Protein AF-A0A1J3DFV3-F1 (afdb_monomer)

Organism: Noccaea caerulescens (NCBI:txid107243)

Foldseek 3Di:
DVVLVVLLVVLQVVLCVVQVRGLPKFKWKDAEDPVQVVCCQVPNDDVVQQVVCQPPQFDQAGAHKTFGPVVVVVSQLPHDAPPVQKGKMWMKIFRFRAEDEGDGNDHHQDDPDPNGQWYFPDDPDGGMTGGHPVCRSNGIDGDDMDIDHDPVSVPPNPPDDDDDDDPPDDDPPVVVLVVVPVVDDPVVSVVVVVVVVVVVVVVSD

Radius of gyration: 19.91 Å; Cα contacts (8 Å, |Δi|>4): 333; chains: 1; bounding box: 39×33×60 Å

Structure (mmCIF, N/CA/C/O backbone):
data_AF-A0A1J3DFV3-F1
#
_entry.id   AF-A0A1J3DFV3-F1
#
loop_
_atom_site.group_PDB
_atom_site.id
_atom_site.type_symbol
_atom_site.label_atom_id
_atom_site.label_alt_id
_atom_site.label_comp_id
_atom_site.label_asym_id
_atom_site.label_entity_id
_atom_site.label_seq_id
_atom_site.pdbx_PDB_ins_code
_atom_site.Cartn_x
_atom_site.Cartn_y
_atom_site.Cartn_z
_atom_site.occupancy
_atom_site.B_iso_or_equiv
_atom_site.auth_seq_id
_atom_site.auth_comp_id
_atom_site.auth_asym_id
_atom_site.auth_atom_id
_atom_site.pdbx_PDB_model_num
ATOM 1 N N . THR A 1 1 ? -14.324 2.243 -10.593 1.00 70.19 1 THR A N 1
ATOM 2 C CA . THR A 1 1 ? -15.129 2.292 -11.840 1.00 70.19 1 THR A CA 1
ATOM 3 C C . THR A 1 1 ? -14.517 1.378 -12.895 1.00 70.19 1 THR A C 1
ATOM 5 O O . THR A 1 1 ? -13.334 1.066 -12.785 1.00 70.19 1 THR A O 1
ATOM 8 N N . LYS A 1 2 ? -15.282 0.958 -13.921 1.00 86.19 2 LYS A N 1
ATOM 9 C CA . LYS A 1 2 ? -14.780 0.114 -15.033 1.00 86.19 2 LYS A CA 1
ATOM 10 C C . LYS A 1 2 ? -13.527 0.702 -15.708 1.00 86.19 2 LYS A C 1
ATOM 12 O O . LYS A 1 2 ? -12.614 -0.044 -16.037 1.00 86.19 2 LYS A O 1
ATOM 17 N N . ALA A 1 3 ? -13.448 2.031 -15.818 1.00 91.25 3 ALA A N 1
ATOM 18 C CA . ALA A 1 3 ? -12.285 2.737 -16.359 1.00 91.25 3 ALA A CA 1
ATOM 19 C C . ALA A 1 3 ? -11.004 2.525 -15.527 1.00 91.25 3 ALA A C 1
ATOM 21 O O . ALA A 1 3 ? -9.980 2.148 -16.087 1.00 91.25 3 ALA A O 1
ATOM 22 N N . LYS A 1 4 ? -11.064 2.688 -14.192 1.00 89.56 4 LYS A N 1
ATOM 23 C CA . LYS A 1 4 ? -9.904 2.453 -13.302 1.00 89.56 4 LYS A CA 1
ATOM 24 C C . LYS A 1 4 ? -9.395 1.010 -13.411 1.00 89.56 4 LYS A C 1
ATOM 26 O O . LYS A 1 4 ? -8.192 0.780 -13.464 1.00 89.56 4 LYS A O 1
ATOM 31 N N . PHE A 1 5 ? -10.312 0.044 -13.497 1.00 92.31 5 PHE A N 1
ATOM 32 C CA . PHE A 1 5 ? -9.953 -1.361 -13.695 1.00 92.31 5 PHE A CA 1
ATOM 33 C C . PHE A 1 5 ? -9.267 -1.593 -15.050 1.00 92.31 5 PHE A C 1
ATOM 35 O O . PHE A 1 5 ? -8.197 -2.192 -15.088 1.00 92.31 5 PHE A O 1
ATOM 42 N N . ALA A 1 6 ? -9.833 -1.077 -16.146 1.00 96.19 6 ALA A N 1
ATOM 43 C CA . ALA A 1 6 ? -9.241 -1.208 -17.478 1.00 96.19 6 ALA A CA 1
ATOM 44 C C . ALA A 1 6 ? -7.831 -0.592 -17.552 1.00 96.19 6 ALA A C 1
ATOM 46 O O . ALA A 1 6 ? -6.912 -1.226 -18.065 1.00 96.19 6 ALA A O 1
ATOM 47 N N . ALA A 1 7 ? -7.632 0.596 -16.970 1.00 95.81 7 ALA A N 1
ATOM 48 C CA . ALA A 1 7 ? -6.312 1.220 -16.877 1.00 95.81 7 ALA A CA 1
ATOM 49 C C . ALA A 1 7 ? -5.317 0.353 -16.082 1.00 95.81 7 ALA A C 1
ATOM 51 O O . ALA A 1 7 ? -4.184 0.156 -16.514 1.00 95.81 7 ALA A O 1
ATOM 52 N N . SER A 1 8 ? -5.750 -0.232 -14.960 1.00 95.44 8 SER A N 1
ATOM 53 C CA . SER A 1 8 ? -4.910 -1.132 -14.158 1.00 95.44 8 SER A CA 1
ATOM 54 C C . SER A 1 8 ? -4.474 -2.386 -14.929 1.00 95.44 8 SER A C 1
ATOM 56 O O . SER A 1 8 ? -3.335 -2.827 -14.767 1.00 95.44 8 SER A O 1
ATOM 58 N N . VAL A 1 9 ? -5.324 -2.934 -15.808 1.00 97.12 9 VAL A N 1
ATOM 59 C CA . VAL A 1 9 ? -4.941 -4.044 -16.704 1.00 97.12 9 VAL A CA 1
ATOM 60 C C . VAL A 1 9 ? -3.821 -3.608 -17.651 1.00 97.12 9 VAL A C 1
ATOM 62 O O . VAL A 1 9 ? -2.807 -4.297 -17.743 1.00 97.12 9 VAL A O 1
ATOM 65 N N . VAL A 1 10 ? -3.947 -2.430 -18.273 1.00 98.06 10 VAL A N 1
ATOM 66 C CA . VAL A 1 10 ? -2.912 -1.880 -19.165 1.00 98.06 10 VAL A CA 1
ATOM 67 C C . VAL A 1 10 ? -1.578 -1.704 -18.433 1.00 98.06 10 VAL A C 1
ATOM 69 O O . VAL A 1 10 ? -0.547 -2.151 -18.936 1.00 98.06 10 VAL A O 1
ATOM 72 N N . PHE A 1 11 ? -1.584 -1.116 -17.231 1.00 97.94 11 PHE A N 1
ATOM 73 C CA . PHE A 1 11 ? -0.364 -0.964 -16.428 1.00 97.94 11 PHE A CA 1
ATOM 74 C C . PHE A 1 11 ? 0.229 -2.308 -16.001 1.00 97.94 11 PHE A C 1
ATOM 76 O O . PHE A 1 11 ? 1.446 -2.478 -16.047 1.00 97.94 11 PHE A O 1
ATOM 83 N N . THR A 1 12 ? -0.613 -3.279 -15.639 1.00 98.06 12 THR A N 1
ATOM 84 C CA . THR A 1 12 ? -0.163 -4.631 -15.278 1.00 98.06 12 THR A CA 1
ATOM 85 C C . THR A 1 12 ? 0.554 -5.290 -16.455 1.00 98.06 12 THR A C 1
ATOM 87 O O . THR A 1 12 ? 1.646 -5.825 -16.288 1.00 98.06 12 THR A O 1
ATOM 90 N N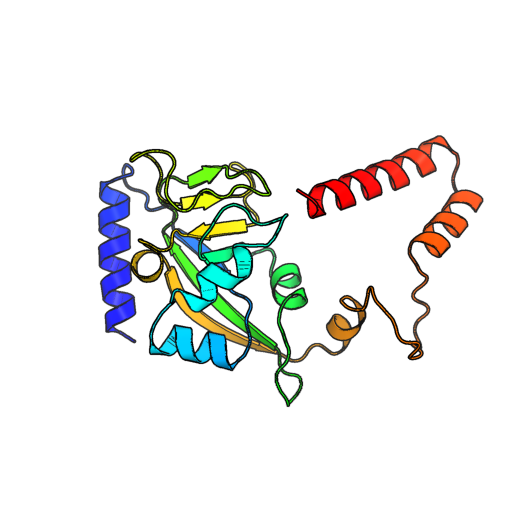 . ASP A 1 13 ? -0.015 -5.223 -17.657 1.00 98.19 13 ASP A N 1
ATOM 91 C CA . ASP A 1 13 ? 0.591 -5.836 -18.840 1.00 98.19 13 ASP A CA 1
ATOM 92 C C . ASP A 1 13 ? 1.858 -5.101 -19.293 1.00 98.19 13 ASP A C 1
ATOM 94 O O . ASP A 1 13 ? 2.828 -5.737 -19.705 1.00 98.19 13 ASP A O 1
ATOM 98 N N . ALA A 1 14 ? 1.892 -3.769 -19.186 1.00 98.00 14 ALA A N 1
ATOM 99 C CA . ALA A 1 14 ? 3.112 -2.995 -19.413 1.00 98.00 14 ALA A CA 1
ATOM 100 C C . ALA A 1 14 ? 4.227 -3.405 -18.435 1.00 98.00 14 ALA A C 1
ATOM 102 O O . ALA A 1 14 ? 5.362 -3.625 -18.859 1.00 98.00 14 ALA A O 1
ATOM 103 N N . MET A 1 15 ? 3.893 -3.596 -17.155 1.00 98.06 15 MET A N 1
ATOM 104 C CA . MET A 1 15 ? 4.849 -4.024 -16.134 1.00 98.06 15 MET A CA 1
ATOM 105 C C . MET A 1 15 ? 5.382 -5.439 -16.385 1.00 98.06 15 MET A C 1
ATOM 107 O O . MET A 1 15 ? 6.586 -5.662 -16.288 1.00 98.06 15 MET A O 1
ATOM 111 N N . LYS A 1 16 ? 4.522 -6.382 -16.795 1.00 97.88 16 LYS A N 1
ATOM 112 C CA . LYS A 1 16 ? 4.967 -7.728 -17.198 1.00 97.88 16 LYS A CA 1
ATOM 113 C C . LYS A 1 16 ? 5.994 -7.666 -18.324 1.00 97.88 16 LYS A C 1
ATOM 115 O O . LYS A 1 16 ? 7.011 -8.345 -18.252 1.00 97.88 16 LYS A O 1
ATOM 120 N N . ARG A 1 17 ? 5.754 -6.846 -19.355 1.00 97.25 17 ARG A N 1
ATOM 121 C CA . ARG A 1 17 ? 6.706 -6.686 -20.470 1.00 97.25 17 ARG A CA 1
ATOM 122 C C . ARG A 1 17 ? 8.043 -6.109 -20.001 1.00 97.25 17 ARG A C 1
ATOM 124 O O . ARG A 1 17 ? 9.077 -6.546 -20.491 1.00 97.25 17 ARG A O 1
ATOM 131 N N . LYS A 1 18 ? 8.023 -5.173 -19.044 1.00 94.94 18 LYS A N 1
ATOM 132 C CA . LYS A 1 18 ? 9.233 -4.587 -18.445 1.00 94.94 18 LYS A CA 1
ATOM 133 C C . LYS A 1 18 ? 10.047 -5.623 -17.655 1.00 94.94 18 LYS A C 1
ATOM 135 O O . LYS A 1 18 ? 11.265 -5.662 -17.796 1.00 94.94 18 LYS A O 1
ATOM 140 N N . ASN A 1 19 ? 9.384 -6.466 -16.861 1.00 92.94 19 ASN A N 1
ATOM 141 C CA . ASN A 1 19 ? 10.024 -7.301 -15.836 1.00 92.94 19 ASN A CA 1
ATOM 142 C C . ASN A 1 19 ? 10.047 -8.807 -16.174 1.00 92.94 19 ASN A C 1
ATOM 144 O O . ASN A 1 19 ? 9.960 -9.652 -15.288 1.00 92.94 19 ASN A O 1
ATOM 148 N N . GLY A 1 20 ? 10.169 -9.165 -17.457 1.00 91.31 20 GLY A N 1
ATOM 149 C CA . GLY A 1 20 ? 10.385 -10.561 -17.866 1.00 91.31 20 GLY A CA 1
ATOM 150 C C . GLY A 1 20 ? 9.158 -11.477 -17.748 1.00 91.31 20 GLY A C 1
ATOM 151 O O . GLY A 1 20 ? 9.306 -12.690 -17.646 1.00 91.31 20 GLY A O 1
ATOM 152 N N . GLY A 1 21 ? 7.950 -10.913 -17.780 1.00 94.75 21 GLY A N 1
ATOM 153 C CA . GLY A 1 21 ? 6.680 -11.646 -17.823 1.00 94.75 21 GLY A CA 1
ATOM 154 C C . GLY A 1 21 ? 5.843 -11.568 -16.544 1.00 94.75 21 GLY A C 1
ATOM 155 O O . GLY A 1 21 ? 4.656 -11.896 -16.592 1.00 94.75 21 GLY A O 1
ATOM 156 N N . ASP A 1 22 ? 6.405 -11.077 -15.436 1.00 96.06 22 ASP A N 1
ATOM 157 C CA . ASP A 1 22 ? 5.696 -10.913 -14.164 1.00 96.06 22 ASP A CA 1
ATOM 158 C C . ASP A 1 22 ? 5.611 -9.439 -13.743 1.00 96.06 22 ASP A C 1
ATOM 160 O O . ASP A 1 22 ? 6.588 -8.698 -13.759 1.00 96.06 22 ASP A O 1
ATOM 164 N N . ALA A 1 23 ? 4.414 -9.006 -13.353 1.00 97.06 23 ALA A N 1
ATOM 165 C CA . ALA A 1 23 ? 4.170 -7.673 -12.808 1.00 97.06 23 ALA A CA 1
ATOM 166 C C . ALA A 1 23 ? 4.281 -7.625 -11.277 1.00 97.06 23 ALA A C 1
ATOM 168 O O . ALA A 1 23 ? 4.138 -6.546 -10.697 1.00 97.06 23 ALA A O 1
ATOM 169 N N . ASN A 1 24 ? 4.494 -8.779 -10.633 1.00 97.81 24 ASN A N 1
ATOM 170 C CA . ASN A 1 24 ? 4.539 -8.948 -9.187 1.00 97.81 24 ASN A CA 1
ATOM 171 C C . ASN A 1 24 ? 3.308 -8.317 -8.522 1.00 97.81 24 ASN A C 1
ATOM 173 O O . ASN A 1 24 ? 3.378 -7.359 -7.748 1.00 97.81 24 ASN A O 1
ATOM 177 N N . VAL A 1 25 ? 2.135 -8.814 -8.913 1.00 97.94 25 VAL A N 1
ATOM 178 C CA . VAL A 1 25 ? 0.867 -8.293 -8.408 1.00 97.94 25 VAL A CA 1
ATOM 179 C C . VAL A 1 25 ? 0.598 -8.847 -7.012 1.00 97.94 25 VAL A C 1
ATOM 181 O O . VAL A 1 25 ? 0.530 -10.063 -6.827 1.00 97.94 25 VAL A O 1
ATOM 184 N N . LYS A 1 26 ? 0.369 -7.962 -6.040 1.00 97.94 26 LYS A N 1
ATOM 185 C CA . LYS A 1 26 ? 0.052 -8.318 -4.648 1.00 97.94 26 LYS A CA 1
ATOM 186 C C . LYS A 1 26 ? -1.231 -7.649 -4.167 1.00 97.94 26 LYS A C 1
ATOM 188 O O . LYS A 1 26 ? -1.790 -6.773 -4.824 1.00 97.94 26 LYS A O 1
ATOM 193 N N . LEU A 1 27 ? -1.709 -8.091 -3.009 1.00 98.06 27 LEU A N 1
ATOM 194 C CA . LEU A 1 27 ? -2.803 -7.456 -2.283 1.00 98.06 27 LEU A CA 1
ATOM 195 C C . LEU A 1 27 ? -2.263 -6.788 -1.020 1.00 98.06 27 LEU A C 1
ATOM 197 O O . LEU A 1 27 ? -1.467 -7.392 -0.292 1.00 98.06 27 LEU A O 1
ATOM 201 N N . GLY A 1 28 ? -2.747 -5.580 -0.743 1.00 97.56 28 GLY A N 1
ATOM 202 C CA . GLY A 1 28 ? -2.392 -4.822 0.452 1.00 97.56 28 GLY A CA 1
ATOM 203 C C . GLY A 1 28 ? -3.567 -4.025 1.009 1.00 97.56 28 GLY A C 1
ATOM 204 O O . GLY A 1 28 ? -4.465 -3.617 0.274 1.00 97.56 28 GLY A O 1
ATOM 205 N N . TRP A 1 29 ? -3.550 -3.823 2.320 1.00 97.44 29 TRP A N 1
ATOM 206 C CA . TRP A 1 29 ? -4.495 -3.015 3.069 1.00 97.44 29 TRP A CA 1
ATOM 207 C C . TRP A 1 29 ? -4.003 -1.580 3.178 1.00 97.44 29 TRP A C 1
ATOM 209 O O . TRP A 1 29 ? -2.880 -1.332 3.616 1.00 97.44 29 TRP A O 1
ATOM 219 N N . TYR A 1 30 ? -4.881 -0.647 2.840 1.00 95.75 30 TYR A N 1
ATOM 220 C CA . TYR A 1 30 ? -4.764 0.746 3.229 1.00 95.75 30 TYR A CA 1
ATOM 221 C C . TYR A 1 30 ? -5.724 1.024 4.393 1.00 95.75 30 TYR A C 1
ATOM 223 O O . TYR A 1 30 ? -6.914 0.697 4.321 1.00 95.75 30 TYR A O 1
ATOM 231 N N . SER A 1 31 ? -5.192 1.623 5.457 1.00 90.75 31 SER A N 1
ATOM 232 C CA . SER A 1 3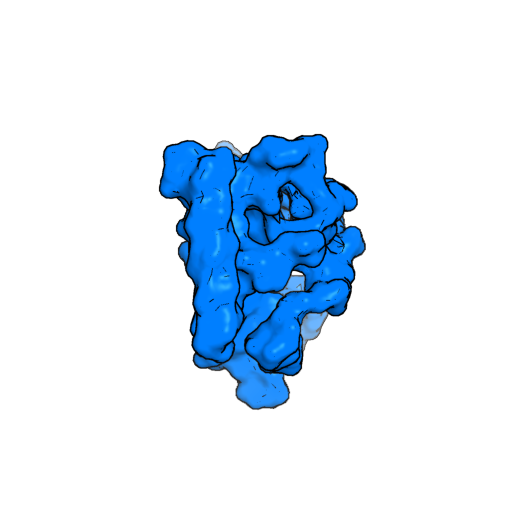1 ? -5.938 2.002 6.657 1.00 90.75 31 SER A CA 1
ATOM 233 C C . SER A 1 31 ? -6.114 3.516 6.701 1.00 90.75 31 SER A C 1
ATOM 235 O O . SER A 1 31 ? -5.137 4.265 6.693 1.00 90.75 31 SER A O 1
ATOM 237 N N . GLY A 1 32 ? -7.360 3.968 6.786 1.00 88.75 32 GLY A N 1
ATOM 238 C CA . GLY A 1 32 ? -7.701 5.382 6.877 1.00 88.75 32 GLY A CA 1
ATOM 239 C C . GLY A 1 32 ? -9.087 5.581 7.471 1.00 88.75 32 GLY A C 1
ATOM 240 O O . GLY A 1 32 ? -9.803 4.622 7.765 1.00 88.75 32 GLY A O 1
ATOM 241 N N . SER A 1 33 ? -9.451 6.840 7.651 1.00 90.19 33 SER A N 1
ATOM 242 C CA . SER A 1 33 ? -10.803 7.264 7.979 1.00 90.19 33 SER A CA 1
ATOM 243 C C . SER A 1 33 ? -11.770 6.949 6.832 1.00 90.19 33 SER A C 1
ATOM 245 O O . SER A 1 33 ? -11.388 6.787 5.667 1.00 90.19 33 SER A O 1
ATOM 247 N N . LYS A 1 34 ? -13.064 6.914 7.158 1.00 92.75 3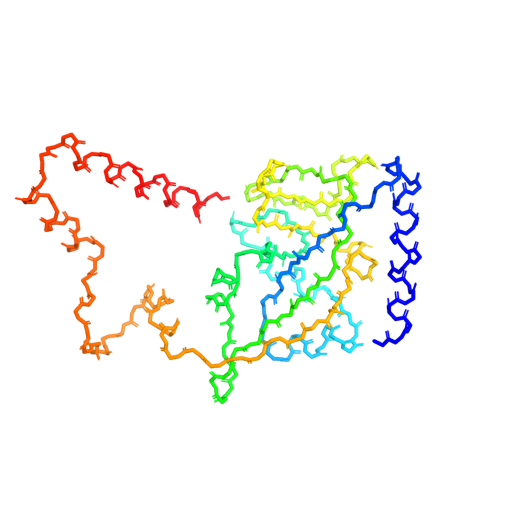4 LYS A N 1
ATOM 248 C CA . LYS A 1 34 ? -14.156 6.764 6.185 1.00 92.75 34 LYS A CA 1
ATOM 249 C C . LYS A 1 34 ? -14.061 7.793 5.055 1.00 92.75 34 LYS A C 1
ATOM 251 O O . LYS A 1 34 ? -14.185 7.431 3.890 1.00 92.75 34 LYS A O 1
ATOM 256 N N . GLN A 1 35 ? -13.777 9.049 5.402 1.00 92.94 35 GLN A N 1
ATOM 257 C CA . GLN A 1 35 ? -13.665 10.144 4.441 1.00 92.94 35 GLN A CA 1
ATOM 258 C C . GLN A 1 35 ? -12.438 10.005 3.530 1.00 92.94 35 GLN A C 1
ATOM 260 O O . GLN A 1 35 ? -12.541 10.276 2.334 1.00 92.94 35 GLN A O 1
ATOM 265 N N . GLU A 1 36 ? -11.285 9.584 4.064 1.00 93.75 36 GLU 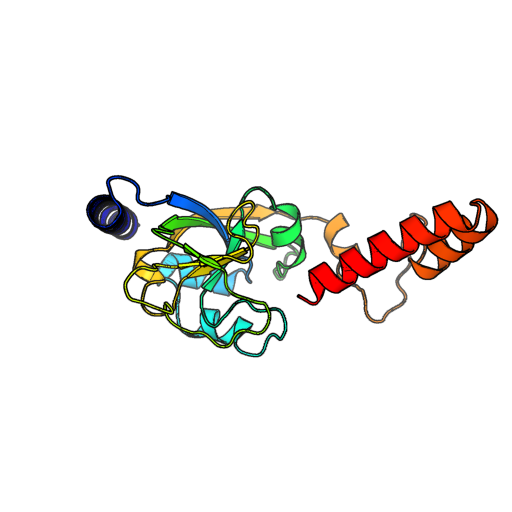A N 1
ATOM 266 C CA . GLU A 1 36 ? -10.093 9.292 3.251 1.00 93.75 36 GLU A CA 1
ATOM 267 C C . GLU A 1 36 ? -10.392 8.173 2.243 1.00 93.75 36 GLU A C 1
ATOM 269 O O . GLU A 1 36 ? -10.155 8.340 1.048 1.00 93.75 36 GLU A O 1
ATOM 274 N N . ILE A 1 37 ? -10.971 7.056 2.697 1.00 95.50 37 ILE A N 1
ATOM 275 C CA . ILE A 1 37 ? -11.277 5.912 1.825 1.00 95.50 37 ILE A CA 1
ATOM 276 C C . ILE A 1 37 ? -12.295 6.286 0.743 1.00 95.50 37 ILE A C 1
ATOM 278 O O . ILE A 1 37 ? -12.095 5.927 -0.419 1.00 95.50 37 ILE A O 1
ATOM 282 N N . ASP A 1 38 ? -13.349 7.027 1.086 1.00 95.06 38 ASP A N 1
ATOM 283 C CA . ASP A 1 38 ? -14.345 7.494 0.115 1.00 95.06 38 ASP A CA 1
ATOM 284 C C . ASP A 1 38 ? -13.718 8.396 -0.965 1.00 95.06 38 ASP A C 1
ATOM 286 O O . ASP A 1 38 ? -13.927 8.197 -2.169 1.00 95.06 38 ASP A O 1
ATOM 290 N N . ASN A 1 39 ? -12.841 9.315 -0.549 1.00 95.38 39 ASN A N 1
ATOM 291 C CA . ASN A 1 39 ? -12.087 10.166 -1.466 1.00 95.38 39 ASN A CA 1
ATOM 292 C C . ASN A 1 39 ? -11.171 9.347 -2.384 1.00 95.38 39 ASN A C 1
ATOM 294 O O . ASN A 1 39 ? -11.142 9.595 -3.589 1.00 95.38 39 ASN A O 1
ATOM 298 N N . ILE A 1 40 ? -10.466 8.344 -1.854 1.00 96.44 40 ILE A N 1
ATOM 299 C CA . ILE A 1 40 ? -9.584 7.470 -2.643 1.00 96.44 40 ILE A CA 1
ATOM 300 C C . ILE A 1 40 ? -10.388 6.664 -3.671 1.00 96.44 40 ILE A C 1
ATOM 302 O O . ILE A 1 40 ? -10.002 6.551 -4.841 1.00 96.44 40 ILE A O 1
ATOM 306 N N . VAL A 1 41 ? -11.532 6.109 -3.271 1.00 94.81 41 VAL A N 1
ATOM 307 C CA . VAL A 1 41 ? -12.394 5.337 -4.176 1.00 94.81 41 VAL A CA 1
ATOM 308 C C . VAL A 1 41 ? -12.923 6.223 -5.307 1.00 94.81 41 VAL A C 1
ATOM 310 O O . VAL A 1 41 ? -12.882 5.816 -6.479 1.00 94.81 41 VAL A O 1
ATOM 313 N N . SER A 1 42 ? -13.335 7.449 -4.986 1.00 94.12 42 SER A N 1
ATOM 314 C CA . SER A 1 42 ? -13.878 8.416 -5.943 1.00 94.12 42 SER A CA 1
ATOM 315 C C . SER A 1 42 ? -12.795 8.987 -6.861 1.00 94.12 42 SER A C 1
ATOM 317 O O . SER A 1 42 ? -12.830 8.790 -8.080 1.00 94.12 42 SER A O 1
ATOM 319 N N . TYR A 1 43 ? -11.743 9.566 -6.291 1.00 94.25 43 TYR A N 1
ATOM 320 C CA . TYR A 1 43 ? -10.782 10.416 -7.001 1.00 94.25 43 TYR A CA 1
ATOM 321 C C . TYR A 1 43 ? -9.388 9.799 -7.158 1.00 94.25 43 TYR A C 1
ATOM 323 O O . TYR A 1 43 ? -8.621 10.244 -8.005 1.00 94.25 43 TYR A O 1
ATOM 331 N N . GLY A 1 44 ? -9.093 8.718 -6.437 1.00 95.00 44 GLY A N 1
ATOM 332 C CA . GLY A 1 44 ? -7.757 8.122 -6.377 1.00 95.00 44 GLY A CA 1
ATOM 333 C C . GLY A 1 44 ? -6.933 8.664 -5.209 1.00 95.00 44 GLY A C 1
ATOM 334 O O . GLY A 1 44 ? -7.392 9.508 -4.442 1.00 95.00 44 GLY A O 1
ATOM 335 N N . PHE A 1 45 ? -5.713 8.155 -5.071 1.00 96.06 45 PHE A N 1
ATOM 336 C CA . PHE A 1 45 ? -4.758 8.634 -4.074 1.00 96.06 45 PHE A CA 1
ATOM 337 C C . PHE A 1 45 ? -4.244 10.028 -4.445 1.00 96.06 45 PHE A C 1
ATOM 339 O O . PHE A 1 45 ? -4.142 10.375 -5.628 1.00 96.06 45 PHE A O 1
ATOM 346 N N . SER A 1 46 ? -3.898 10.823 -3.434 1.00 95.19 46 SER A N 1
ATOM 347 C CA . SER A 1 46 ? -3.444 12.201 -3.596 1.00 95.19 46 SER A CA 1
ATOM 348 C C . SER A 1 46 ? -2.228 12.509 -2.716 1.00 95.19 46 SER A C 1
ATOM 350 O O . SER A 1 46 ? -1.734 11.674 -1.959 1.00 95.19 46 SER A O 1
ATOM 352 N N . SER A 1 47 ? -1.740 13.749 -2.786 1.00 91.81 47 SER A N 1
ATOM 353 C CA . SER A 1 47 ? -0.652 14.216 -1.921 1.00 91.81 47 SER A CA 1
ATOM 354 C C . SER A 1 47 ? -1.016 14.224 -0.433 1.00 91.81 47 SER A C 1
ATOM 356 O O . SER A 1 47 ? -0.113 14.254 0.400 1.00 91.81 47 SER A O 1
ATOM 358 N N . ARG A 1 48 ? -2.309 14.178 -0.078 1.00 91.38 48 ARG A N 1
ATOM 359 C CA . ARG A 1 48 ? -2.763 14.113 1.321 1.00 91.38 48 ARG A CA 1
ATOM 360 C C . ARG A 1 48 ? -2.298 12.822 1.988 1.00 91.38 48 ARG A C 1
ATOM 362 O O . ARG A 1 48 ? -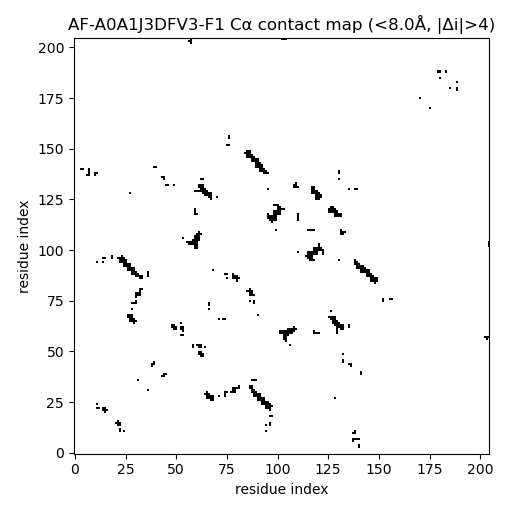1.721 12.868 3.070 1.00 91.38 48 ARG A O 1
ATOM 369 N N . GLU A 1 49 ? -2.478 11.694 1.309 1.00 91.56 49 GLU A N 1
ATOM 370 C CA . GLU A 1 49 ? -2.135 10.373 1.837 1.00 91.56 49 GLU A CA 1
ATOM 371 C C . GLU A 1 49 ? -0.617 10.151 1.906 1.00 91.56 49 GLU A C 1
ATOM 373 O O . GLU A 1 49 ? -0.138 9.475 2.812 1.00 91.56 49 GLU A O 1
ATOM 378 N N . VAL A 1 50 ? 0.146 10.761 0.994 1.00 89.25 50 VAL A N 1
ATOM 379 C CA . VAL A 1 50 ? 1.620 10.715 1.001 1.00 89.25 50 VAL A CA 1
ATOM 380 C C . VAL A 1 50 ? 2.191 11.452 2.219 1.00 89.25 50 VAL A C 1
ATOM 382 O O . VAL A 1 50 ? 3.070 10.934 2.906 1.00 89.25 50 VAL A O 1
ATOM 385 N N . LYS A 1 51 ? 1.654 12.639 2.532 1.00 84.38 51 LYS A N 1
ATOM 386 C CA . LYS A 1 51 ? 2.126 13.489 3.642 1.00 84.38 51 LYS A CA 1
ATOM 387 C C . LYS A 1 51 ? 1.911 12.875 5.027 1.00 84.38 51 LYS A C 1
ATOM 389 O O . LYS A 1 51 ? 2.590 13.262 5.973 1.00 84.38 51 LYS A O 1
ATOM 394 N N . LYS A 1 52 ? 1.005 11.898 5.155 1.00 77.31 52 LYS A N 1
ATOM 395 C CA . LYS A 1 52 ? 0.702 11.209 6.422 1.00 77.31 52 LYS A CA 1
ATOM 396 C C . LYS A 1 52 ? 1.927 10.515 7.029 1.00 77.31 52 LYS A C 1
ATOM 398 O O . LYS A 1 52 ? 2.040 10.454 8.247 1.00 77.31 52 LYS A O 1
ATOM 403 N N . PHE A 1 53 ? 2.842 10.037 6.186 1.00 69.00 53 PHE A N 1
ATOM 404 C CA . PHE A 1 53 ? 4.013 9.251 6.597 1.00 69.00 53 PHE A CA 1
ATOM 405 C C . PHE A 1 53 ? 5.346 9.992 6.424 1.00 69.00 53 PHE A C 1
ATOM 407 O O . PHE A 1 53 ? 6.401 9.461 6.766 1.00 69.00 53 PHE A O 1
ATOM 414 N N . GLU A 1 54 ? 5.319 11.225 5.912 1.00 66.31 54 GLU A N 1
ATOM 415 C CA . GLU A 1 54 ? 6.523 12.000 5.578 1.00 66.31 54 GLU A CA 1
ATOM 416 C C . GLU A 1 54 ? 7.387 12.301 6.817 1.00 66.31 54 GLU A C 1
ATOM 418 O O . GLU A 1 54 ? 8.618 12.250 6.757 1.00 66.31 54 GLU A O 1
ATOM 423 N N . ASN A 1 55 ? 6.744 12.523 7.968 1.00 63.94 55 ASN A N 1
ATOM 424 C CA . ASN A 1 55 ? 7.401 12.829 9.244 1.00 63.94 55 ASN A CA 1
ATOM 425 C C . ASN A 1 55 ? 7.440 11.650 10.224 1.00 63.94 55 ASN A C 1
ATOM 427 O O . ASN A 1 55 ? 7.917 11.811 11.345 1.00 63.94 55 ASN A O 1
ATOM 431 N N . ASP A 1 56 ? 6.951 10.479 9.821 1.00 72.50 56 ASP A N 1
ATOM 432 C CA . ASP A 1 56 ? 7.040 9.281 10.649 1.00 72.50 56 ASP A CA 1
ATOM 433 C C . ASP A 1 56 ? 8.493 8.774 10.656 1.00 72.50 56 ASP A C 1
ATOM 435 O O . ASP A 1 56 ? 9.170 8.758 9.625 1.00 72.50 56 ASP A O 1
ATOM 439 N N . VAL A 1 57 ? 9.003 8.433 11.840 1.00 65.38 57 VAL A N 1
ATOM 440 C CA . VAL A 1 57 ? 10.372 7.925 12.024 1.00 65.38 57 VAL A CA 1
ATOM 441 C C . VAL A 1 57 ? 10.454 6.455 11.607 1.00 65.38 57 VAL A C 1
ATOM 443 O O . VAL A 1 57 ? 11.512 6.017 11.173 1.00 65.38 57 VAL A O 1
ATOM 446 N N . GLY A 1 58 ? 9.338 5.718 11.678 1.00 72.44 58 GLY A N 1
ATOM 447 C CA . GLY A 1 58 ? 9.246 4.314 11.263 1.00 72.44 58 GLY A CA 1
ATOM 448 C C . GLY A 1 58 ? 8.738 4.108 9.831 1.00 72.44 58 GLY A C 1
ATOM 449 O O . GLY A 1 58 ? 8.358 2.987 9.472 1.00 72.44 58 GLY A O 1
ATOM 450 N N . SER A 1 59 ? 8.648 5.171 9.017 1.00 81.38 59 SER A N 1
ATOM 451 C CA . SER A 1 59 ? 8.226 5.047 7.618 1.00 81.38 59 SER A CA 1
ATOM 452 C C . SER A 1 59 ? 9.361 4.563 6.724 1.00 81.38 59 SER A C 1
ATOM 454 O O . SER A 1 59 ? 10.536 4.850 6.946 1.00 81.38 59 SER A O 1
ATOM 456 N N . HIS A 1 60 ? 9.000 3.816 5.684 1.00 85.94 60 HIS A N 1
ATOM 457 C CA . HIS A 1 60 ? 9.944 3.238 4.733 1.00 85.94 60 HIS A CA 1
ATOM 458 C C . HIS A 1 60 ? 9.941 4.077 3.447 1.00 85.94 60 HIS A C 1
ATOM 460 O O . HIS A 1 60 ? 9.589 3.596 2.373 1.00 85.94 60 HIS A O 1
ATOM 466 N N . GLY A 1 61 ? 10.315 5.354 3.553 1.00 89.69 61 GLY A N 1
ATOM 467 C CA . GLY A 1 61 ? 10.259 6.305 2.440 1.00 89.69 61 GLY A CA 1
ATOM 468 C C . GLY A 1 61 ? 9.002 7.179 2.434 1.00 89.69 61 GLY A C 1
ATOM 469 O O . GLY A 1 61 ? 8.186 7.174 3.353 1.00 89.69 61 GLY A O 1
ATOM 470 N N . VAL A 1 62 ? 8.846 7.962 1.367 1.00 92.56 62 VAL A N 1
ATOM 471 C CA . VAL A 1 62 ? 7.755 8.919 1.161 1.00 92.56 62 VAL A CA 1
ATOM 472 C C . VAL A 1 62 ? 6.886 8.440 0.000 1.00 92.56 62 VAL A C 1
ATOM 474 O O . VAL A 1 62 ? 7.256 8.527 -1.171 1.00 92.56 62 VAL A O 1
ATOM 477 N N . GLY A 1 63 ? 5.702 7.933 0.330 1.00 94.69 63 GLY A N 1
ATOM 478 C CA . GLY A 1 63 ? 4.771 7.353 -0.631 1.00 94.69 63 GLY A CA 1
ATOM 479 C C . GLY A 1 63 ? 3.506 6.832 0.042 1.00 94.69 63 GLY A C 1
ATOM 480 O O . GLY A 1 63 ? 3.258 7.079 1.226 1.00 94.69 63 GLY A O 1
ATOM 481 N N . ILE A 1 64 ? 2.700 6.093 -0.717 1.00 96.25 64 ILE A N 1
ATOM 482 C CA . ILE A 1 64 ? 1.534 5.403 -0.170 1.00 96.25 64 ILE A CA 1
ATOM 483 C C . ILE A 1 64 ? 1.998 4.113 0.493 1.00 96.25 64 ILE A C 1
ATOM 485 O O . ILE A 1 64 ? 2.513 3.217 -0.177 1.00 96.25 64 ILE A O 1
ATOM 489 N N . HIS A 1 65 ? 1.781 4.026 1.801 1.00 94.62 65 HIS A N 1
ATOM 490 C CA . HIS A 1 65 ? 2.105 2.850 2.594 1.00 94.62 65 HIS A CA 1
ATOM 491 C C . HIS A 1 65 ? 0.903 1.910 2.664 1.00 94.62 65 HIS A C 1
ATOM 493 O O . HIS A 1 65 ? -0.212 2.332 2.985 1.00 94.62 65 HIS A O 1
ATOM 499 N N . LEU A 1 66 ? 1.133 0.630 2.380 1.00 96.00 66 LEU A N 1
ATOM 500 C CA . LEU A 1 66 ? 0.134 -0.425 2.525 1.00 96.00 66 LEU A CA 1
ATOM 501 C C . LEU A 1 66 ? 0.697 -1.586 3.338 1.00 96.00 66 LEU A C 1
ATOM 503 O O . LEU A 1 66 ? 1.877 -1.912 3.253 1.00 96.00 66 LEU A O 1
ATOM 507 N N . VAL A 1 67 ? -0.173 -2.244 4.095 1.00 95.31 67 VAL A N 1
ATOM 508 C CA . VAL A 1 67 ? 0.163 -3.447 4.862 1.00 95.31 67 VAL A CA 1
ATOM 509 C C . VAL A 1 67 ? -0.165 -4.677 4.026 1.00 95.31 67 VAL A C 1
ATOM 511 O O . VAL A 1 67 ? -1.242 -4.765 3.442 1.00 95.31 67 VAL A O 1
ATOM 514 N N . HIS A 1 68 ? 0.727 -5.657 3.973 1.00 96.00 68 HIS A N 1
ATOM 515 C CA . HIS A 1 68 ? 0.492 -6.905 3.254 1.00 96.00 68 HIS A CA 1
ATOM 516 C C . HIS A 1 68 ? -0.813 -7.583 3.732 1.00 96.00 68 HIS A C 1
ATOM 518 O O . HIS A 1 68 ? -1.083 -7.672 4.931 1.00 96.00 68 HIS A O 1
ATOM 524 N N . HIS A 1 69 ? -1.641 -8.085 2.804 1.00 93.88 69 HIS A N 1
ATOM 525 C CA . HIS A 1 69 ? -3.014 -8.537 3.102 1.00 93.88 69 HIS A CA 1
ATOM 526 C C . HIS A 1 69 ? -3.132 -9.607 4.213 1.00 93.88 69 HIS A C 1
ATOM 528 O O . HIS A 1 69 ? -4.079 -9.590 5.003 1.00 93.88 69 HIS A O 1
ATOM 534 N N . LEU A 1 70 ? -2.152 -10.511 4.319 1.00 92.88 70 LEU A N 1
ATOM 535 C CA . LEU A 1 70 ? -2.063 -11.514 5.393 1.00 92.88 70 LEU A CA 1
ATOM 536 C C . LEU A 1 70 ? -1.954 -10.915 6.812 1.00 92.88 70 LEU A C 1
ATOM 538 O O . LEU A 1 70 ? -2.312 -11.581 7.779 1.00 92.88 70 LEU A O 1
ATOM 542 N N . PHE A 1 71 ? -1.558 -9.648 6.960 1.00 90.94 71 PHE A N 1
ATOM 543 C CA . PHE A 1 71 ? -1.460 -8.950 8.249 1.00 90.94 71 PHE A CA 1
ATOM 544 C C . PHE A 1 71 ? -2.686 -8.065 8.524 1.00 90.94 71 PHE A C 1
ATOM 546 O O . PHE A 1 71 ? -2.581 -6.936 9.005 1.00 90.94 71 PHE A O 1
ATOM 553 N N . SER A 1 72 ? -3.880 -8.599 8.250 1.00 89.12 72 SER A N 1
ATOM 554 C CA . SER A 1 72 ? -5.163 -7.889 8.408 1.00 89.12 72 SER A CA 1
ATOM 555 C C . SER A 1 72 ? -5.381 -7.336 9.824 1.00 89.12 72 SER A C 1
ATOM 557 O O . SER A 1 72 ? -5.944 -6.257 9.987 1.00 89.12 72 SER A O 1
ATOM 559 N N . LEU A 1 73 ? -4.904 -8.041 10.859 1.00 86.31 73 LEU A N 1
ATOM 560 C CA . LEU A 1 73 ? -4.997 -7.577 12.247 1.00 86.31 73 LEU A CA 1
ATOM 561 C C . LEU A 1 73 ? -4.178 -6.300 12.484 1.00 86.31 73 LEU A C 1
ATOM 563 O O . LEU A 1 73 ? -4.669 -5.382 13.135 1.00 86.31 73 LEU A O 1
ATOM 567 N N . ALA A 1 74 ? -2.961 -6.225 11.935 1.00 85.94 74 ALA A N 1
ATOM 568 C CA . ALA A 1 74 ? -2.113 -5.041 12.051 1.00 85.94 74 ALA A CA 1
ATOM 569 C C . ALA A 1 74 ? -2.765 -3.835 11.355 1.00 85.94 74 ALA A C 1
ATOM 571 O O . ALA A 1 74 ? -2.880 -2.767 11.953 1.00 85.94 74 ALA A O 1
ATOM 572 N N . ALA A 1 75 ? -3.302 -4.039 10.146 1.00 85.38 75 ALA A N 1
ATOM 573 C CA . ALA A 1 75 ? -4.045 -3.006 9.424 1.00 85.38 75 ALA A CA 1
ATOM 574 C C . ALA A 1 75 ? -5.294 -2.532 10.200 1.00 85.38 75 ALA A C 1
ATOM 576 O O . ALA A 1 75 ? -5.563 -1.333 10.293 1.00 85.38 75 ALA A O 1
ATOM 577 N N . ALA A 1 76 ? -6.037 -3.460 10.814 1.00 86.06 76 ALA A N 1
ATOM 578 C CA . ALA A 1 76 ? -7.237 -3.165 11.599 1.00 86.06 76 ALA A CA 1
ATOM 579 C C . ALA A 1 76 ? -6.956 -2.406 12.910 1.00 86.06 76 ALA A C 1
ATOM 581 O O . ALA A 1 76 ? -7.822 -1.667 13.403 1.00 86.06 76 ALA A O 1
ATOM 582 N N . LEU A 1 77 ? -5.771 -2.598 13.500 1.00 82.75 77 LEU A N 1
ATOM 583 C CA . LEU A 1 77 ? -5.358 -1.898 14.715 1.00 82.75 77 LEU A CA 1
ATOM 584 C C . LEU A 1 77 ? -5.158 -0.408 14.448 1.00 82.75 77 LEU A C 1
ATOM 586 O O . LEU A 1 77 ? -5.704 0.397 15.190 1.00 82.75 77 LEU A O 1
ATOM 590 N N . VAL A 1 78 ? -4.487 -0.043 13.357 1.00 79.69 78 VAL A N 1
ATOM 591 C CA . VAL A 1 78 ? -4.200 1.365 13.030 1.00 79.69 78 VAL A CA 1
ATOM 592 C C . VAL A 1 78 ? -5.385 2.125 12.418 1.00 79.69 78 VAL A C 1
ATOM 594 O O . VAL A 1 78 ? -5.326 3.340 12.282 1.00 79.69 78 VAL A O 1
ATOM 597 N N . CYS A 1 79 ? -6.480 1.442 12.062 1.00 80.75 79 CYS A N 1
ATOM 598 C CA . CYS A 1 79 ? -7.681 2.104 11.547 1.00 80.75 79 CYS A CA 1
ATOM 599 C C . CYS A 1 79 ? -8.390 2.955 12.603 1.00 80.75 79 CYS A C 1
ATOM 601 O O . CYS A 1 79 ? -8.684 2.482 13.708 1.00 80.75 79 CYS A O 1
ATOM 603 N N . GLU A 1 80 ? -8.782 4.155 12.194 1.00 81.00 80 GLU A N 1
ATOM 604 C CA . GLU A 1 80 ? -9.673 5.037 12.938 1.00 81.00 80 GLU A CA 1
ATOM 605 C C . GLU A 1 80 ? -11.127 4.577 12.774 1.00 81.00 80 GLU A C 1
ATOM 607 O O . GLU A 1 80 ? -11.518 4.053 11.727 1.00 81.00 80 GLU A O 1
ATOM 612 N N . ALA A 1 81 ? -11.915 4.701 13.841 1.00 85.50 81 ALA A N 1
ATOM 613 C CA . ALA A 1 81 ? -13.341 4.406 13.793 1.00 85.50 81 ALA A CA 1
ATOM 614 C C . ALA A 1 81 ? -14.121 5.672 13.419 1.00 85.50 81 ALA A C 1
ATOM 616 O O . ALA A 1 81 ? -13.736 6.762 13.840 1.00 85.50 81 ALA A O 1
ATOM 617 N N . ASP A 1 82 ? -15.206 5.521 12.661 1.00 85.75 82 ASP A N 1
ATOM 618 C CA . ASP A 1 82 ? -16.154 6.601 12.395 1.00 85.75 82 ASP A CA 1
ATOM 619 C C . ASP A 1 82 ? -17.014 6.930 13.629 1.00 85.75 82 ASP A C 1
ATOM 621 O O . ASP A 1 82 ? -16.862 6.338 14.707 1.00 85.75 82 ASP A O 1
ATOM 625 N N . GLU A 1 83 ? -17.913 7.900 13.474 1.00 87.06 83 GLU A N 1
ATOM 626 C CA . GLU A 1 83 ? -18.812 8.376 14.530 1.00 87.06 83 GLU A CA 1
ATOM 627 C C . GLU A 1 83 ? -19.696 7.245 15.088 1.00 87.06 83 GLU A C 1
ATOM 629 O O . GLU A 1 83 ? -20.019 7.215 16.278 1.00 87.06 83 GLU A O 1
ATOM 634 N N . GLU A 1 84 ? -20.014 6.246 14.262 1.00 86.12 84 GLU A N 1
ATOM 635 C CA . GLU A 1 84 ? -20.790 5.060 14.624 1.00 86.12 84 GLU A CA 1
ATOM 636 C C . GLU A 1 84 ? -19.936 3.908 15.199 1.00 86.12 84 GLU A C 1
ATOM 638 O O . GLU A 1 84 ? -20.455 2.823 15.535 1.00 86.12 84 GLU A O 1
ATOM 643 N N . GLY A 1 85 ? -18.624 4.120 15.329 1.00 85.00 85 GLY A N 1
ATOM 644 C CA . GLY A 1 85 ? -17.654 3.161 15.845 1.00 85.00 85 GLY A CA 1
ATOM 645 C C . GLY A 1 85 ? -17.282 2.043 14.862 1.00 85.00 85 GLY A C 1
ATOM 646 O O . GLY A 1 85 ? -16.817 0.984 15.308 1.00 85.00 85 GLY A O 1
ATOM 647 N N . VAL A 1 86 ? -17.524 2.234 13.562 1.00 89.69 86 VAL A N 1
ATOM 648 C CA . VAL A 1 86 ? -17.143 1.339 12.459 1.00 89.69 86 VAL A CA 1
ATOM 649 C C . VAL A 1 86 ? -15.745 1.701 11.968 1.00 89.69 86 VAL A C 1
ATOM 651 O O . VAL A 1 86 ? -15.420 2.861 11.757 1.00 89.69 86 VAL A O 1
ATOM 654 N N . LYS A 1 87 ? -14.895 0.696 11.772 1.00 90.31 87 LYS A N 1
ATOM 655 C CA . LYS A 1 87 ? -13.599 0.844 11.106 1.00 90.31 87 LYS A CA 1
ATOM 656 C C . LYS A 1 87 ? -13.723 0.418 9.648 1.00 90.31 87 LYS A C 1
ATOM 658 O O . LYS A 1 87 ? -14.424 -0.552 9.351 1.00 90.31 87 LYS A O 1
ATOM 663 N N . HIS A 1 88 ? -12.992 1.094 8.768 1.00 93.25 88 HIS A N 1
ATOM 664 C CA . HIS A 1 88 ? -12.990 0.827 7.332 1.00 93.25 88 HIS A CA 1
ATOM 665 C C . HIS A 1 88 ? -11.572 0.535 6.845 1.00 93.25 88 HIS A C 1
ATOM 667 O O . HIS A 1 88 ? -10.669 1.334 7.060 1.00 93.25 88 HIS A O 1
ATOM 673 N N . LEU A 1 89 ? -11.386 -0.599 6.174 1.00 94.56 89 LEU A N 1
ATOM 674 C CA . LEU A 1 89 ? -10.145 -0.964 5.494 1.00 94.56 89 LEU A CA 1
ATOM 675 C C . LEU A 1 89 ? -10.370 -0.984 3.989 1.00 94.56 89 LEU A C 1
ATOM 677 O O . LEU A 1 89 ? -11.386 -1.502 3.522 1.00 94.56 89 LEU A O 1
ATOM 681 N N . LEU A 1 90 ? -9.401 -0.482 3.229 1.00 97.19 90 LEU A N 1
ATOM 682 C CA . LEU A 1 90 ? -9.416 -0.560 1.775 1.00 97.19 90 LEU A CA 1
ATOM 683 C C . LEU A 1 90 ? -8.440 -1.642 1.303 1.00 97.19 90 LEU A C 1
ATOM 685 O O . LEU A 1 90 ? -7.230 -1.519 1.486 1.00 97.19 90 LEU A O 1
ATOM 689 N N . LEU A 1 91 ? -8.965 -2.700 0.684 1.00 97.88 91 LEU A N 1
ATOM 690 C CA . LEU A 1 91 ? -8.157 -3.692 -0.019 1.00 97.88 91 LEU A CA 1
ATOM 691 C C . LEU A 1 91 ? -7.770 -3.139 -1.386 1.00 97.88 91 LEU A C 1
ATOM 693 O O . LEU A 1 91 ? -8.639 -2.815 -2.204 1.00 97.88 91 LEU A O 1
ATOM 697 N N . CYS A 1 92 ? -6.476 -3.115 -1.662 1.00 98.25 92 CYS A N 1
ATOM 698 C CA . CYS A 1 92 ? -5.917 -2.676 -2.928 1.00 98.25 92 CYS A CA 1
ATOM 699 C C . CYS A 1 92 ? -5.199 -3.824 -3.636 1.00 98.25 92 CYS A C 1
ATOM 701 O O . CYS A 1 92 ? -4.512 -4.633 -3.008 1.00 98.25 92 CYS A O 1
ATOM 703 N N . ARG A 1 93 ? -5.320 -3.853 -4.964 1.00 98.12 93 ARG A N 1
ATOM 704 C CA . ARG A 1 93 ? -4.436 -4.622 -5.841 1.00 98.12 93 ARG A CA 1
ATOM 705 C C . ARG A 1 93 ? -3.253 -3.736 -6.217 1.00 98.12 93 ARG A C 1
ATOM 707 O O . ARG A 1 93 ? -3.452 -2.607 -6.655 1.00 98.12 93 ARG A O 1
ATOM 714 N N . LEU A 1 94 ? -2.050 -4.253 -6.015 1.00 98.44 94 LEU A N 1
ATOM 715 C CA . LEU A 1 94 ? -0.791 -3.531 -6.142 1.00 98.44 94 LEU A CA 1
ATOM 716 C C . LEU A 1 94 ? 0.047 -4.143 -7.253 1.00 98.44 94 LEU A C 1
ATOM 718 O O . LEU A 1 94 ? 0.182 -5.362 -7.305 1.00 98.44 94 LEU A O 1
ATOM 722 N N . ILE A 1 95 ? 0.617 -3.304 -8.109 1.00 98.50 95 ILE A N 1
ATOM 723 C CA . ILE A 1 95 ? 1.657 -3.682 -9.067 1.00 98.50 95 ILE A CA 1
ATOM 724 C C . ILE A 1 95 ? 2.993 -3.312 -8.421 1.00 98.50 95 ILE A C 1
ATOM 726 O O . ILE A 1 95 ? 3.328 -2.132 -8.360 1.00 98.50 95 ILE A O 1
ATOM 730 N N . LEU A 1 96 ? 3.731 -4.297 -7.899 1.00 98.25 96 LEU A N 1
ATOM 731 C CA . LEU A 1 96 ? 5.015 -4.025 -7.242 1.00 98.25 96 LEU A CA 1
ATOM 732 C C . LEU A 1 96 ? 6.186 -3.977 -8.226 1.00 98.25 96 LEU A C 1
ATOM 734 O O . LEU A 1 96 ? 7.205 -3.366 -7.909 1.00 98.25 96 LEU A O 1
ATOM 738 N N . GLY A 1 97 ? 6.063 -4.612 -9.397 1.00 98.00 97 GLY A N 1
ATOM 739 C CA . GLY A 1 97 ? 7.175 -4.747 -10.335 1.00 98.00 97 GLY A CA 1
ATOM 740 C C . GLY A 1 97 ? 8.402 -5.372 -9.661 1.00 98.00 97 GLY A C 1
ATOM 741 O O . GLY A 1 97 ? 8.281 -6.393 -8.977 1.00 98.00 97 GLY A O 1
ATOM 742 N N . LYS A 1 98 ? 9.571 -4.751 -9.829 1.00 98.00 98 LYS A N 1
ATOM 743 C CA . LYS A 1 98 ? 10.792 -5.101 -9.098 1.00 98.00 98 LYS A CA 1
ATOM 744 C C . LYS A 1 98 ? 10.910 -4.218 -7.843 1.00 98.00 98 LYS A C 1
ATOM 746 O O . LYS A 1 98 ? 11.273 -3.045 -7.975 1.00 98.00 98 LYS A O 1
ATOM 751 N N . PRO A 1 99 ? 10.594 -4.735 -6.642 1.00 97.81 99 PRO A N 1
ATOM 752 C CA . PRO A 1 99 ? 10.728 -3.960 -5.420 1.00 97.81 99 PRO A CA 1
ATOM 753 C C . PRO A 1 99 ? 12.196 -3.799 -5.010 1.00 97.81 99 PRO A C 1
ATOM 755 O O . PRO A 1 99 ? 13.030 -4.663 -5.286 1.00 97.81 99 PRO A O 1
ATOM 758 N N . GLU A 1 100 ? 12.487 -2.716 -4.303 1.00 98.06 100 GLU A N 1
ATOM 759 C CA . GLU A 1 100 ? 13.712 -2.534 -3.521 1.00 98.06 100 GLU A CA 1
ATOM 760 C C . GLU A 1 100 ? 13.399 -2.527 -2.025 1.00 98.06 100 GLU A C 1
ATOM 762 O O . GLU A 1 100 ? 12.306 -2.140 -1.605 1.00 98.06 100 GLU A O 1
ATOM 767 N N . GLN A 1 101 ? 14.366 -2.951 -1.215 1.00 97.88 101 GLN A N 1
ATOM 768 C CA . GLN A 1 101 ? 14.242 -2.844 0.230 1.00 97.88 101 GLN A CA 1
ATOM 769 C C . GLN A 1 101 ? 14.466 -1.398 0.664 1.00 97.88 101 GLN A C 1
ATOM 771 O O . GLN A 1 101 ? 15.495 -0.806 0.341 1.00 97.88 101 GLN A O 1
ATOM 776 N N . ILE A 1 102 ? 13.532 -0.848 1.432 1.00 95.88 102 ILE A N 1
ATOM 777 C CA . ILE A 1 102 ? 13.639 0.490 1.995 1.00 95.88 102 ILE A CA 1
ATOM 778 C C . ILE A 1 102 ? 13.840 0.376 3.499 1.00 95.88 102 ILE A C 1
ATOM 780 O O . ILE A 1 102 ? 13.029 -0.211 4.210 1.00 95.88 102 ILE A O 1
ATOM 784 N N . VAL A 1 103 ? 14.930 0.957 3.988 1.00 91.12 103 VAL A N 1
ATOM 785 C CA . VAL A 1 103 ? 15.250 0.988 5.417 1.00 91.12 103 VAL A CA 1
ATOM 786 C C . VAL A 1 103 ? 14.274 1.909 6.153 1.00 91.12 103 VAL A C 1
ATOM 788 O O . VAL A 1 103 ? 13.832 2.925 5.610 1.00 91.12 103 VAL A O 1
ATOM 791 N N . SER A 1 104 ? 13.956 1.563 7.398 1.00 89.25 104 SER A N 1
ATOM 792 C CA . SER A 1 104 ? 13.177 2.425 8.287 1.00 89.25 104 SER A CA 1
ATOM 793 C C . SER A 1 104 ? 13.758 3.825 8.410 1.00 89.25 104 SER A C 1
ATOM 795 O O . SER A 1 104 ? 14.976 4.006 8.448 1.00 89.25 104 SER A O 1
ATOM 797 N N . GLY A 1 105 ? 12.886 4.822 8.480 1.00 86.38 105 GLY A N 1
ATOM 798 C CA . GLY A 1 105 ? 13.260 6.228 8.578 1.00 86.38 105 GLY A CA 1
ATOM 799 C C . GLY A 1 105 ? 13.824 6.817 7.284 1.00 86.38 105 GLY A C 1
ATOM 800 O O . GLY A 1 105 ? 14.185 7.998 7.262 1.00 86.38 105 GLY A O 1
ATOM 801 N N . SER A 1 106 ? 13.888 6.040 6.196 1.00 88.56 106 SER A N 1
ATOM 802 C CA . SER A 1 106 ? 14.306 6.545 4.890 1.00 88.56 106 SER A CA 1
ATOM 803 C C . SER A 1 106 ? 13.394 7.681 4.420 1.00 88.56 106 SER A C 1
ATOM 805 O O . SER A 1 106 ? 12.174 7.634 4.572 1.00 88.56 106 SER A O 1
ATOM 807 N N . LYS A 1 107 ? 13.987 8.703 3.796 1.00 91.00 107 LYS A N 1
ATOM 808 C CA . LYS A 1 107 ? 13.270 9.825 3.158 1.00 91.00 107 LYS A CA 1
ATOM 809 C C . LYS A 1 107 ? 13.192 9.693 1.637 1.00 91.00 107 LYS A C 1
ATOM 811 O O . LYS A 1 107 ? 12.862 10.649 0.940 1.00 91.00 107 LYS A O 1
ATOM 816 N N . GLN A 1 108 ? 13.495 8.506 1.117 1.00 93.69 108 GLN A N 1
ATOM 817 C CA . GLN A 1 108 ? 13.413 8.199 -0.305 1.00 93.69 108 GLN A CA 1
ATOM 818 C C . GLN A 1 108 ? 11.973 8.348 -0.814 1.00 93.69 108 GLN A C 1
ATOM 820 O O . GLN A 1 108 ? 11.059 7.749 -0.260 1.00 93.69 108 GLN A O 1
ATOM 825 N N . SER A 1 109 ? 11.768 9.143 -1.864 1.00 93.56 109 SER A N 1
ATOM 826 C CA . SER A 1 109 ? 10.441 9.470 -2.420 1.00 93.56 109 SER A CA 1
ATOM 827 C C . SER A 1 109 ? 10.222 8.966 -3.853 1.00 93.56 109 SER A C 1
ATOM 829 O O . SER A 1 109 ? 9.173 9.202 -4.456 1.00 93.56 109 SER A O 1
ATOM 831 N N . TYR A 1 110 ? 11.219 8.275 -4.402 1.00 95.31 110 TYR A N 1
ATOM 832 C CA . TYR A 1 110 ? 11.260 7.713 -5.748 1.00 95.31 110 TYR A CA 1
ATOM 833 C C . TYR A 1 110 ? 12.201 6.496 -5.766 1.00 95.31 110 TYR A C 1
ATOM 835 O O . TYR A 1 110 ? 12.971 6.320 -4.819 1.00 95.31 110 TYR A O 1
ATOM 843 N N . PRO A 1 111 ? 12.167 5.651 -6.813 1.00 96.94 111 PRO A N 1
ATOM 844 C CA . PRO A 1 111 ? 13.068 4.511 -6.902 1.00 96.94 111 PRO A CA 1
ATOM 845 C C . PRO A 1 111 ? 14.546 4.919 -6.853 1.00 96.94 111 PRO A C 1
ATOM 847 O O . PRO A 1 111 ? 14.924 5.899 -7.497 1.00 96.94 111 PRO A O 1
ATOM 850 N N . SER A 1 112 ? 15.407 4.150 -6.182 1.00 96.81 112 SER A N 1
ATOM 851 C CA . SER A 1 112 ? 16.853 4.453 -6.134 1.00 96.81 112 SER A CA 1
ATOM 852 C C . SER A 1 112 ? 17.537 4.326 -7.501 1.00 96.81 112 SER A C 1
ATOM 854 O O . SER A 1 112 ? 18.595 4.909 -7.742 1.00 96.81 112 SER A O 1
ATOM 856 N N . SER A 1 113 ? 16.926 3.578 -8.424 1.00 96.56 113 SER A N 1
ATOM 857 C CA . SER A 1 113 ? 17.336 3.481 -9.823 1.00 96.56 113 SER A CA 1
ATOM 858 C C . SER A 1 113 ? 16.151 3.127 -10.725 1.00 96.56 113 SER A C 1
ATOM 860 O O . SE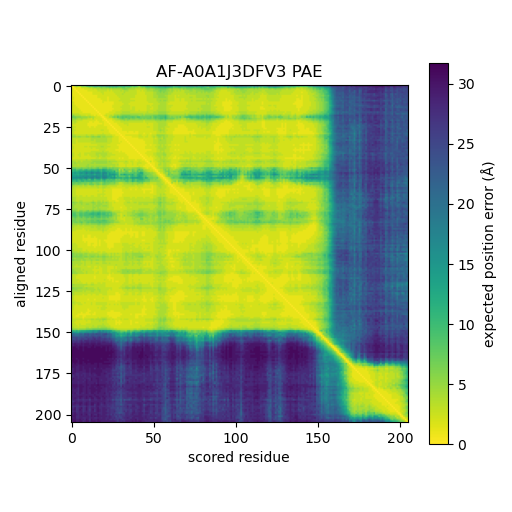R A 1 113 ? 15.116 2.654 -10.260 1.00 96.56 113 SER A O 1
ATOM 862 N N . SER A 1 114 ? 16.323 3.269 -12.042 1.00 93.69 114 SER A N 1
ATOM 863 C CA . SER A 1 114 ? 15.307 2.905 -13.045 1.00 93.69 114 SER A CA 1
ATOM 864 C C . SER A 1 114 ? 14.933 1.415 -13.061 1.00 93.69 114 SER A C 1
ATOM 866 O O . SER A 1 114 ? 13.928 1.034 -13.670 1.00 93.69 114 SER A O 1
ATOM 868 N N . GLN A 1 115 ? 15.730 0.570 -12.400 1.00 95.06 115 GLN A N 1
ATOM 869 C CA . GLN A 1 115 ? 15.461 -0.857 -12.283 1.00 95.06 115 GLN A CA 1
ATOM 870 C C . GLN A 1 115 ? 14.336 -1.168 -11.294 1.00 95.06 115 GLN A C 1
ATOM 872 O O . GLN A 1 115 ? 13.729 -2.226 -11.423 1.00 95.06 115 GLN A O 1
ATOM 877 N N . PHE A 1 116 ? 14.072 -0.289 -10.324 1.00 97.75 116 PHE A N 1
ATOM 878 C CA . PHE A 1 116 ? 13.091 -0.528 -9.269 1.00 97.75 116 PHE A CA 1
ATOM 879 C C . PHE A 1 116 ? 11.770 0.188 -9.547 1.00 97.75 116 PHE A C 1
ATOM 881 O O . PHE A 1 116 ? 11.718 1.214 -10.228 1.00 97.75 116 PHE A O 1
ATOM 888 N N . ASP A 1 117 ? 10.690 -0.381 -9.018 1.00 97.75 117 ASP A N 1
ATOM 889 C CA . ASP A 1 117 ? 9.318 0.070 -9.268 1.00 97.75 117 ASP A CA 1
ATOM 890 C C . ASP A 1 117 ? 8.576 0.477 -7.986 1.00 97.75 117 ASP A C 1
ATOM 892 O O . ASP A 1 117 ? 7.702 1.347 -8.030 1.00 97.75 117 ASP A O 1
ATOM 896 N N . SER A 1 118 ? 8.915 -0.143 -6.852 1.00 98.12 118 SER A N 1
ATOM 897 C CA . SER A 1 118 ? 8.257 0.036 -5.550 1.00 98.12 118 SER A CA 1
ATOM 898 C C . SER A 1 118 ? 9.208 -0.272 -4.391 1.00 98.12 118 SER A C 1
ATOM 900 O O . SER A 1 118 ? 10.280 -0.831 -4.609 1.00 98.12 118 SER A O 1
ATOM 902 N N . GLY A 1 119 ? 8.819 0.090 -3.169 1.00 98.00 119 GLY A N 1
ATOM 903 C CA . GLY A 1 119 ? 9.554 -0.216 -1.942 1.00 98.00 119 GLY A CA 1
ATOM 904 C C . GLY A 1 119 ? 8.890 -1.309 -1.100 1.00 98.00 119 GLY A C 1
ATOM 905 O O . GLY A 1 119 ? 7.660 -1.413 -1.058 1.00 98.00 119 GLY A O 1
ATOM 906 N N . VAL A 1 120 ? 9.701 -2.092 -0.391 1.00 98.00 120 VAL A N 1
ATOM 907 C CA . VAL A 1 120 ? 9.275 -3.050 0.644 1.00 98.00 120 VAL A CA 1
ATOM 908 C C . VAL A 1 120 ? 10.153 -2.937 1.888 1.00 98.00 120 VAL A C 1
ATOM 910 O O . VAL A 1 120 ? 11.288 -2.480 1.801 1.00 98.00 120 VAL A O 1
ATOM 913 N N . ASP A 1 121 ? 9.648 -3.356 3.044 1.00 94.44 121 ASP A N 1
ATOM 914 C CA . ASP A 1 121 ? 10.435 -3.421 4.285 1.00 94.44 121 ASP A CA 1
ATOM 915 C C . ASP A 1 121 ? 11.449 -4.580 4.291 1.00 94.44 121 ASP A C 1
ATOM 917 O O . ASP A 1 121 ? 12.567 -4.429 4.786 1.00 94.44 121 ASP A O 1
ATOM 921 N N . ASP A 1 122 ? 11.080 -5.711 3.690 1.00 95.31 122 ASP A N 1
ATOM 922 C CA . ASP A 1 122 ? 11.914 -6.908 3.549 1.00 95.31 122 ASP A CA 1
ATOM 923 C C . ASP A 1 122 ? 11.671 -7.581 2.186 1.00 95.31 122 ASP A C 1
ATOM 925 O O . ASP A 1 122 ? 10.531 -7.656 1.721 1.00 95.31 122 ASP A O 1
ATOM 929 N N . LEU A 1 123 ? 12.732 -8.049 1.519 1.00 95.00 123 LEU A N 1
ATOM 930 C CA . LEU A 1 123 ? 12.627 -8.647 0.179 1.00 95.00 123 LEU A CA 1
ATOM 931 C C . LEU A 1 123 ? 12.094 -10.083 0.194 1.00 95.00 123 LEU A C 1
ATOM 933 O O . LEU A 1 123 ? 11.457 -10.498 -0.776 1.00 95.00 123 LEU A O 1
ATOM 937 N N . GLU A 1 124 ? 12.352 -10.841 1.259 1.00 94.31 124 GLU A N 1
ATOM 938 C CA . GLU A 1 124 ? 11.946 -12.244 1.357 1.00 94.31 124 GLU A CA 1
ATOM 939 C C . GLU A 1 124 ? 10.523 -12.366 1.909 1.00 94.31 124 GLU A C 1
ATOM 941 O O . GLU A 1 124 ? 9.698 -13.115 1.380 1.00 94.31 124 GLU A O 1
ATOM 946 N N . ASN A 1 125 ? 10.221 -11.603 2.960 1.00 93.62 125 ASN A N 1
ATOM 947 C CA . ASN A 1 125 ? 8.979 -11.666 3.723 1.00 93.62 125 ASN A CA 1
ATOM 948 C C . ASN A 1 125 ? 8.374 -10.266 3.937 1.00 93.62 125 ASN A C 1
ATOM 950 O O . ASN A 1 125 ? 8.249 -9.817 5.082 1.00 93.62 125 ASN A O 1
ATOM 954 N N . PRO A 1 126 ? 7.950 -9.580 2.859 1.00 95.25 126 PRO A N 1
ATOM 955 C CA . PRO A 1 126 ? 7.461 -8.211 2.945 1.00 95.25 126 PRO A CA 1
ATOM 956 C C . PRO A 1 126 ? 6.181 -8.117 3.778 1.00 95.25 126 PRO A C 1
ATOM 958 O O . PRO A 1 126 ? 5.201 -8.835 3.540 1.00 95.25 126 PRO A O 1
ATOM 961 N N . ARG A 1 127 ? 6.148 -7.176 4.722 1.00 93.69 127 ARG A N 1
ATOM 962 C CA . ARG A 1 127 ? 4.959 -6.861 5.533 1.00 93.69 127 ARG A CA 1
ATOM 963 C C . ARG A 1 127 ? 4.386 -5.499 5.191 1.00 93.69 127 ARG A C 1
ATOM 965 O O . ARG A 1 127 ? 3.176 -5.304 5.340 1.00 93.69 127 ARG A O 1
ATOM 972 N N . LYS A 1 128 ? 5.225 -4.581 4.716 1.00 94.31 128 LYS A N 1
ATOM 973 C CA . LYS A 1 128 ? 4.849 -3.233 4.298 1.00 94.31 128 LYS A CA 1
ATOM 974 C C . LYS A 1 128 ? 5.269 -3.010 2.850 1.00 94.31 128 LYS A C 1
ATOM 976 O O . LYS A 1 128 ? 6.327 -3.445 2.405 1.00 94.31 128 LYS A O 1
ATOM 981 N N . TYR A 1 129 ? 4.426 -2.299 2.122 1.00 97.38 129 TYR A N 1
ATOM 982 C CA . TYR A 1 129 ? 4.670 -1.877 0.753 1.00 97.38 129 TYR A CA 1
ATOM 983 C C . TYR A 1 129 ? 4.656 -0.362 0.683 1.00 97.38 129 TYR A C 1
ATOM 985 O O . TYR A 1 129 ? 3.820 0.273 1.330 1.00 97.38 129 TYR A O 1
ATOM 993 N N . VAL A 1 130 ? 5.522 0.199 -0.154 1.00 97.25 130 VAL A N 1
ATOM 994 C CA . VAL A 1 130 ? 5.569 1.630 -0.440 1.00 97.25 130 VAL A CA 1
ATOM 995 C C . VAL A 1 130 ? 5.473 1.837 -1.940 1.00 97.25 130 VAL A C 1
ATOM 997 O O . VAL A 1 130 ? 6.309 1.369 -2.711 1.00 97.25 130 VAL A O 1
ATOM 1000 N N . ILE A 1 131 ? 4.420 2.533 -2.362 1.00 97.94 131 ILE A N 1
ATOM 1001 C CA . ILE A 1 131 ? 4.240 2.939 -3.754 1.00 97.94 131 ILE A CA 1
ATOM 1002 C C . ILE A 1 131 ? 4.521 4.433 -3.865 1.00 97.94 131 ILE A C 1
ATOM 1004 O O . ILE A 1 131 ? 3.928 5.246 -3.149 1.00 97.94 131 ILE A O 1
ATOM 1008 N N . TRP A 1 132 ? 5.418 4.790 -4.777 1.00 96.88 132 TRP A N 1
ATOM 1009 C CA . TRP A 1 132 ? 5.853 6.166 -4.988 1.00 96.88 132 TRP A CA 1
ATOM 1010 C C . TRP A 1 132 ? 4.702 7.064 -5.447 1.00 96.88 132 TRP A C 1
ATOM 1012 O O . TRP A 1 132 ? 3.788 6.639 -6.158 1.00 96.88 132 TRP A O 1
ATOM 1022 N N . SER A 1 133 ? 4.758 8.341 -5.070 1.00 94.75 133 SER A N 1
ATOM 1023 C CA . SER A 1 133 ? 3.716 9.322 -5.407 1.00 94.75 133 SER A CA 1
ATOM 1024 C C . SER A 1 133 ? 3.523 9.492 -6.920 1.00 94.75 133 SER A C 1
ATOM 1026 O O . SER A 1 133 ? 2.400 9.698 -7.379 1.00 94.75 133 SER A O 1
ATOM 1028 N N . SER A 1 134 ? 4.593 9.339 -7.705 1.00 94.69 134 SER A N 1
ATOM 1029 C CA . SER A 1 134 ? 4.572 9.418 -9.171 1.00 94.69 134 SER A CA 1
ATOM 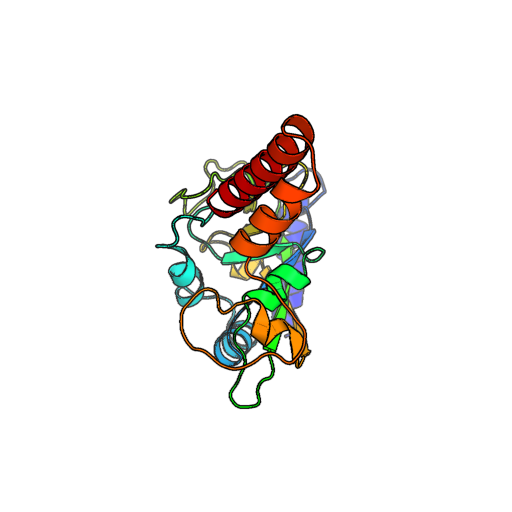1030 C C . SER A 1 134 ? 3.806 8.273 -9.840 1.00 94.69 134 SER A C 1
ATOM 1032 O O . SER A 1 134 ? 3.320 8.440 -10.958 1.00 94.69 134 SER A O 1
ATOM 1034 N N . THR A 1 135 ? 3.667 7.123 -9.174 1.00 96.50 135 THR A N 1
ATOM 1035 C CA . THR A 1 135 ? 3.049 5.911 -9.738 1.00 96.50 135 THR A CA 1
ATOM 1036 C C . THR A 1 135 ? 1.812 5.436 -8.975 1.00 96.50 135 THR A C 1
ATOM 1038 O O . THR A 1 135 ? 1.140 4.512 -9.435 1.00 96.50 135 THR A O 1
ATOM 1041 N N . MET A 1 136 ? 1.442 6.079 -7.860 1.00 96.00 136 MET A N 1
ATOM 1042 C CA . MET A 1 136 ? 0.380 5.618 -6.953 1.00 96.00 136 MET A CA 1
ATOM 1043 C C . MET A 1 136 ? -0.961 5.316 -7.638 1.00 96.00 136 MET A C 1
ATOM 1045 O O . MET A 1 136 ? -1.553 4.275 -7.382 1.00 96.00 136 MET A O 1
ATOM 1049 N N . ASN A 1 137 ? -1.430 6.162 -8.559 1.00 96.81 137 ASN A N 1
ATOM 1050 C CA . ASN A 1 137 ? -2.724 5.957 -9.228 1.00 96.81 137 ASN A CA 1
ATOM 1051 C C . ASN A 1 137 ? -2.661 4.985 -10.417 1.00 96.81 137 ASN A C 1
ATOM 1053 O O . ASN A 1 137 ? -3.701 4.562 -10.920 1.00 96.81 137 ASN A O 1
ATOM 1057 N N . SER A 1 138 ? -1.456 4.619 -10.849 1.00 97.25 138 SER A N 1
ATOM 1058 C CA . SER A 1 138 ? -1.228 3.624 -11.897 1.00 97.25 138 SER A CA 1
ATOM 1059 C C . SER A 1 138 ? -1.012 2.232 -11.303 1.00 97.25 138 SER A C 1
ATOM 1061 O O . SER A 1 138 ? -1.444 1.235 -11.882 1.00 97.25 138 SER A O 1
ATOM 1063 N N . TYR A 1 139 ? -0.331 2.154 -10.154 1.00 97.94 139 TYR A N 1
ATOM 1064 C CA . TYR A 1 139 ? 0.106 0.894 -9.539 1.00 97.94 139 TYR A CA 1
ATOM 1065 C C . TYR A 1 139 ? -0.791 0.436 -8.391 1.00 97.94 139 TYR A C 1
ATOM 1067 O O . TYR A 1 139 ? -0.698 -0.721 -7.984 1.00 97.94 139 TYR A O 1
ATOM 1075 N N . ILE A 1 140 ? -1.680 1.299 -7.891 1.00 98.38 140 ILE A N 1
ATOM 1076 C CA . ILE A 1 140 ? -2.664 0.949 -6.867 1.00 98.38 140 ILE A CA 1
ATOM 1077 C C . ILE A 1 140 ? -4.060 0.980 -7.475 1.00 98.38 140 ILE A C 1
ATOM 1079 O O . ILE A 1 140 ? -4.541 2.015 -7.933 1.00 98.38 140 ILE A O 1
ATOM 1083 N N . LEU A 1 141 ? -4.749 -0.155 -7.405 1.00 97.50 141 LEU A N 1
ATOM 1084 C CA . LEU A 1 141 ? -6.162 -0.254 -7.734 1.00 97.50 141 LEU A CA 1
ATOM 1085 C C . LEU A 1 141 ? -6.976 -0.546 -6.462 1.00 97.50 141 LEU A C 1
ATOM 1087 O O . LEU A 1 141 ? -6.928 -1.677 -5.963 1.00 97.50 141 LEU A O 1
ATOM 1091 N N . PRO A 1 142 ? -7.767 0.425 -5.966 1.00 96.56 142 PRO A N 1
ATOM 1092 C CA . PRO A 1 142 ? -8.793 0.180 -4.955 1.00 96.56 142 PRO A CA 1
ATOM 1093 C C . PRO A 1 142 ? -9.758 -0.920 -5.418 1.00 96.56 142 PRO A C 1
ATOM 1095 O O . PRO A 1 142 ? -10.338 -0.819 -6.502 1.00 96.56 142 PRO A O 1
ATOM 1098 N N . SER A 1 143 ? -9.909 -1.973 -4.613 1.00 94.50 143 SER A N 1
ATOM 1099 C CA . SER A 1 143 ? -10.664 -3.178 -4.974 1.00 94.50 143 SER A CA 1
ATOM 1100 C C . SER A 1 143 ? -11.927 -3.337 -4.128 1.00 94.50 143 SER A C 1
ATOM 1102 O O . SER A 1 143 ? -13.026 -3.349 -4.676 1.00 94.50 143 SER A O 1
ATOM 1104 N N . HIS A 1 144 ? -11.789 -3.427 -2.801 1.00 94.94 144 HIS A N 1
ATOM 1105 C CA . HIS A 1 144 ? -12.912 -3.660 -1.884 1.00 94.94 144 HIS A CA 1
ATOM 1106 C C . HIS A 1 144 ? -12.757 -2.833 -0.610 1.00 94.94 144 HIS A C 1
ATOM 1108 O O . HIS A 1 144 ? -11.645 -2.679 -0.111 1.00 94.94 144 HIS A O 1
ATOM 1114 N N . VAL A 1 145 ? -13.871 -2.361 -0.050 1.00 96.19 145 VAL A N 1
ATOM 1115 C CA . VAL A 1 145 ? -13.906 -1.745 1.283 1.00 96.19 145 VAL A CA 1
ATOM 1116 C C . VAL A 1 145 ? -14.479 -2.753 2.271 1.00 96.19 145 VAL A C 1
ATOM 1118 O O . VAL A 1 145 ? -15.585 -3.257 2.079 1.00 96.19 145 VAL A O 1
ATOM 1121 N N . VAL A 1 146 ? -13.737 -3.039 3.338 1.00 94.94 146 VAL A N 1
ATOM 1122 C CA . VAL A 1 146 ? -14.175 -3.899 4.439 1.00 94.94 146 VAL A CA 1
ATOM 1123 C C . VAL A 1 146 ? -14.520 -3.017 5.628 1.00 94.94 146 VAL A C 1
ATOM 1125 O O . VAL A 1 146 ? -13.652 -2.351 6.187 1.00 94.94 146 VAL A O 1
ATOM 1128 N N . SER A 1 147 ? -15.792 -3.026 6.018 1.00 94.06 147 SER A N 1
ATOM 1129 C CA . SER A 1 147 ? -16.308 -2.234 7.136 1.00 94.06 147 SER A CA 1
ATOM 1130 C C . SER A 1 147 ? -16.686 -3.157 8.284 1.00 94.06 147 SER A C 1
ATOM 1132 O O . SER A 1 147 ? -17.426 -4.120 8.083 1.00 94.06 147 SER A O 1
ATOM 1134 N N . PHE A 1 148 ? -16.179 -2.894 9.484 1.00 90.06 148 PHE A N 1
ATOM 1135 C CA . PHE A 1 148 ? -16.402 -3.772 10.630 1.00 90.06 148 PHE A CA 1
ATOM 1136 C C . PHE A 1 148 ? -16.402 -3.000 11.948 1.00 90.06 148 PHE A C 1
ATOM 1138 O O . PHE A 1 148 ? -15.726 -1.986 12.107 1.00 90.06 148 PHE A O 1
ATOM 1145 N N . LYS A 1 149 ? -17.126 -3.519 12.941 1.00 88.81 149 LYS A N 1
ATOM 1146 C CA . LYS A 1 149 ? -17.001 -3.082 14.336 1.00 88.81 149 LYS A CA 1
ATOM 1147 C C . LYS A 1 149 ? -16.171 -4.109 15.087 1.00 88.81 149 LYS A C 1
ATOM 1149 O O . LYS A 1 149 ? -16.422 -5.305 14.986 1.00 88.81 149 LYS A O 1
ATOM 1154 N N . SER A 1 150 ? -15.210 -3.653 15.883 1.00 75.38 150 SER A N 1
ATOM 1155 C CA . SER A 1 150 ? -14.478 -4.541 16.785 1.00 75.38 150 SER A CA 1
ATOM 1156 C C . SER A 1 150 ? -14.423 -3.958 18.193 1.00 75.38 150 SER A C 1
ATOM 1158 O O . SER A 1 150 ? -13.621 -3.060 18.464 1.00 75.38 150 SER A O 1
ATOM 1160 N N . PRO A 1 151 ? -15.248 -4.474 19.123 1.00 63.81 151 PRO A N 1
ATOM 1161 C CA . PRO A 1 151 ? -15.231 -4.039 20.515 1.00 63.81 151 PRO A CA 1
ATOM 1162 C C . PRO A 1 151 ? -13.883 -4.292 21.200 1.00 63.81 151 PRO A C 1
ATOM 1164 O O . PRO A 1 151 ? -13.505 -3.539 22.092 1.00 63.81 151 PRO A O 1
ATOM 1167 N N . ARG A 1 152 ? -13.156 -5.336 20.771 1.00 59.94 152 ARG A N 1
ATOM 1168 C CA . ARG A 1 152 ? -11.903 -5.801 21.389 1.00 59.94 152 ARG A CA 1
ATOM 1169 C C . ARG A 1 152 ? -10.670 -5.022 20.923 1.00 59.94 152 ARG A C 1
ATOM 1171 O O . ARG A 1 152 ? -9.745 -4.846 21.707 1.00 59.94 152 ARG A O 1
ATOM 1178 N N . LEU A 1 153 ? -10.666 -4.498 19.694 1.00 56.56 153 LEU A N 1
ATOM 1179 C CA . LEU A 1 153 ? -9.534 -3.711 19.179 1.00 56.56 153 LEU A CA 1
ATOM 1180 C C . LEU A 1 153 ? -9.436 -2.311 19.809 1.00 56.56 153 LEU A C 1
ATOM 1182 O O . LEU A 1 153 ? -8.377 -1.695 19.748 1.00 56.56 153 LEU A O 1
ATOM 1186 N N . ARG A 1 154 ? -10.495 -1.821 20.474 1.00 48.94 154 ARG A N 1
ATOM 1187 C CA . ARG A 1 154 ? -10.461 -0.559 21.238 1.00 48.94 154 ARG A CA 1
ATOM 1188 C C . ARG A 1 154 ? -9.475 -0.584 22.415 1.00 48.94 154 ARG A C 1
ATOM 1190 O O . ARG A 1 154 ? -8.976 0.464 22.804 1.00 48.94 154 ARG A O 1
ATOM 1197 N N . GLY A 1 155 ? -9.191 -1.763 22.977 1.00 41.16 155 GLY A N 1
ATOM 1198 C CA . GLY A 1 155 ? -8.338 -1.920 24.162 1.00 41.16 155 GLY A CA 1
ATOM 1199 C C . GLY A 1 155 ? -6.836 -2.050 23.884 1.00 41.16 155 GLY A C 1
ATOM 1200 O O . GLY A 1 155 ? -6.057 -1.971 24.825 1.00 41.16 155 GLY A O 1
ATOM 1201 N N . LEU A 1 156 ? -6.424 -2.245 22.626 1.00 49.16 156 LEU A N 1
ATOM 1202 C CA . LEU A 1 156 ? -5.020 -2.497 22.260 1.00 49.16 156 LEU A CA 1
ATOM 1203 C C . LEU A 1 156 ? -4.239 -1.222 21.895 1.00 49.16 156 LEU A C 1
ATOM 1205 O O . LEU A 1 156 ? -3.018 -1.231 21.942 1.00 49.16 156 LEU A O 1
ATOM 1209 N N . ILE A 1 157 ? -4.930 -0.123 21.567 1.00 45.81 157 ILE A N 1
ATOM 1210 C CA . ILE A 1 157 ? -4.317 1.141 21.105 1.00 45.81 157 ILE A CA 1
ATOM 1211 C C . ILE A 1 157 ? -4.025 2.098 22.278 1.00 45.81 157 ILE A C 1
ATOM 1213 O O . ILE A 1 157 ? -3.244 3.035 22.152 1.00 45.81 157 ILE A O 1
ATOM 1217 N N . ARG A 1 158 ? -4.609 1.867 23.463 1.00 39.75 158 ARG A N 1
ATOM 1218 C CA . ARG A 1 158 ? -4.513 2.779 24.617 1.00 39.75 158 ARG A CA 1
ATOM 1219 C C . ARG A 1 158 ? -3.242 2.568 25.454 1.00 39.75 158 ARG A C 1
ATOM 1221 O O . ARG A 1 158 ? -3.294 2.392 26.668 1.00 39.75 158 ARG A O 1
ATOM 1228 N N . GLY A 1 159 ? -2.087 2.639 24.801 1.00 38.06 159 GLY A N 1
ATOM 1229 C CA . GLY A 1 159 ? -0.807 2.926 25.448 1.00 38.06 159 GLY A CA 1
ATOM 1230 C C . GLY A 1 159 ? -0.662 4.429 25.689 1.00 38.06 159 GLY A C 1
ATOM 1231 O O . GLY A 1 159 ? 0.143 5.077 25.037 1.00 38.06 159 GLY A O 1
ATOM 1232 N N . GLY A 1 160 ? -1.484 5.005 26.570 1.00 38.41 160 GLY A N 1
ATOM 1233 C CA . GLY A 1 160 ? -1.410 6.434 26.886 1.00 38.41 160 GLY A CA 1
ATOM 1234 C C . GLY A 1 160 ? -2.669 6.972 27.558 1.00 38.41 160 GLY A C 1
ATOM 1235 O O . GLY A 1 160 ? -3.594 7.395 26.880 1.00 38.41 160 GLY A O 1
ATOM 1236 N N . GLY A 1 161 ? -2.682 6.956 28.895 1.00 37.97 161 GLY A N 1
ATOM 1237 C CA . GLY A 1 161 ? -3.520 7.819 29.737 1.00 37.97 161 GLY A CA 1
ATOM 1238 C C . GLY A 1 161 ? -5.029 7.533 29.789 1.00 37.97 161 GLY A C 1
ATOM 1239 O O . GLY A 1 161 ? -5.764 7.724 28.825 1.00 37.97 161 GLY A O 1
ATOM 1240 N N . GLY A 1 162 ? -5.521 7.180 30.981 1.00 31.16 162 GLY A N 1
ATOM 1241 C CA . GLY A 1 162 ? -6.943 7.275 31.333 1.00 31.16 162 GLY A CA 1
ATOM 1242 C C . GLY A 1 162 ? -7.539 5.977 31.868 1.00 31.16 162 GLY A C 1
ATOM 1243 O O . GLY A 1 162 ? -7.996 5.124 31.108 1.00 31.16 162 GLY A O 1
ATOM 1244 N N . LEU A 1 163 ? -7.554 5.860 33.197 1.00 48.12 163 LEU A N 1
ATOM 1245 C CA . LEU A 1 163 ? -8.211 4.811 33.976 1.00 48.12 163 LEU A CA 1
ATOM 1246 C C . LEU A 1 163 ? -9.671 4.614 33.531 1.00 48.12 163 LEU A C 1
ATOM 1248 O O . LEU A 1 163 ? -10.492 5.520 33.630 1.00 48.12 163 LEU A O 1
ATOM 1252 N N . GLY A 1 164 ? -9.991 3.403 33.074 1.00 35.28 164 GLY A N 1
ATOM 1253 C CA . GLY A 1 164 ? -11.328 3.022 32.616 1.00 35.28 164 GLY A CA 1
ATOM 1254 C C . GLY A 1 164 ? -11.520 1.507 32.600 1.00 35.28 164 GLY A C 1
ATOM 1255 O O . GLY A 1 164 ? -11.729 0.918 31.549 1.00 35.28 164 GLY A O 1
ATOM 1256 N N . ARG A 1 165 ? -11.352 0.894 33.777 1.00 39.53 165 ARG A N 1
ATOM 1257 C CA . ARG A 1 165 ? -11.852 -0.417 34.239 1.00 39.53 165 ARG A CA 1
ATOM 1258 C C . ARG A 1 165 ? -12.248 -1.443 33.152 1.00 39.53 165 ARG A C 1
ATOM 1260 O O . ARG A 1 165 ? -13.406 -1.552 32.762 1.00 39.53 165 ARG A O 1
ATOM 1267 N N . VAL A 1 166 ? -11.286 -2.287 32.774 1.00 37.66 166 VAL A N 1
ATOM 1268 C CA . VAL A 1 166 ? -11.499 -3.545 32.036 1.00 37.66 166 VAL A CA 1
ATOM 1269 C C . VAL A 1 166 ? -11.909 -4.636 33.039 1.00 37.66 166 VAL A C 1
ATOM 1271 O O . VAL A 1 166 ? -11.241 -4.816 34.054 1.00 37.66 166 VAL A O 1
ATOM 1274 N N . ARG A 1 167 ? -13.003 -5.373 32.790 1.00 40.94 167 ARG A N 1
ATOM 1275 C CA . ARG A 1 167 ? -13.447 -6.522 33.621 1.00 40.94 167 ARG A CA 1
ATOM 1276 C C . ARG A 1 167 ? -12.904 -7.884 33.145 1.00 40.94 167 ARG A C 1
ATOM 1278 O O . ARG A 1 167 ? -13.464 -8.930 33.444 1.00 40.94 167 ARG A O 1
ATOM 1285 N N . SER A 1 168 ? -11.760 -7.871 32.471 1.00 45.28 168 SER A N 1
ATOM 1286 C CA . SER A 1 168 ? -10.883 -9.033 32.295 1.00 45.28 168 SER A CA 1
ATOM 1287 C C . SER A 1 168 ? -9.482 -8.598 32.733 1.00 45.28 168 SER A C 1
ATOM 1289 O O . SER A 1 168 ? -9.073 -7.502 32.341 1.00 45.28 168 SER A O 1
ATOM 1291 N N . PRO A 1 169 ? -8.767 -9.368 33.575 1.00 45.25 169 PRO A N 1
ATOM 1292 C CA . PRO A 1 169 ? -7.504 -8.926 34.153 1.00 45.25 169 PRO A CA 1
ATOM 1293 C C . PRO A 1 169 ? -6.419 -8.936 33.073 1.00 45.25 169 PRO A C 1
ATOM 1295 O O . PRO A 1 169 ? -5.717 -9.920 32.874 1.00 45.25 169 PRO A O 1
ATOM 1298 N N . CYS A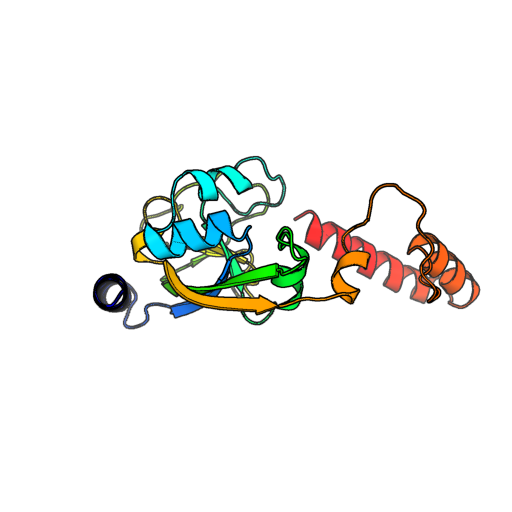 1 170 ? -6.307 -7.833 32.340 1.00 51.91 170 CYS A N 1
ATOM 1299 C CA . CYS A 1 170 ? -5.125 -7.541 31.552 1.00 51.91 170 CYS A CA 1
ATOM 1300 C C . CYS A 1 170 ? -4.135 -6.845 32.489 1.00 51.91 170 CYS A C 1
ATOM 1302 O O . CYS A 1 170 ? -4.444 -5.793 33.051 1.00 51.91 170 CYS A O 1
ATOM 1304 N N . VAL A 1 171 ? -2.981 -7.466 32.714 1.00 65.50 171 VAL A N 1
ATOM 1305 C CA . VAL A 1 171 ? -1.880 -6.881 33.485 1.00 65.50 171 VAL A CA 1
ATOM 1306 C C . VAL A 1 171 ? -0.964 -6.100 32.546 1.00 65.50 171 VAL A C 1
ATOM 1308 O O . VAL A 1 171 ? -0.821 -6.461 31.378 1.00 65.50 171 VAL A O 1
ATOM 1311 N N . SER A 1 172 ? -0.341 -5.022 33.030 1.00 69.38 172 SER A N 1
ATOM 1312 C CA . SER A 1 172 ? 0.668 -4.324 32.227 1.00 69.38 172 SER A CA 1
ATOM 1313 C C . SER A 1 172 ? 1.830 -5.270 31.914 1.00 69.38 172 SER A C 1
ATOM 1315 O O . SER A 1 172 ? 2.118 -6.180 32.693 1.00 69.38 172 SER A O 1
ATOM 1317 N N . PHE A 1 173 ? 2.522 -5.053 30.792 1.00 71.69 173 PHE A N 1
ATOM 1318 C CA . PHE A 1 173 ? 3.664 -5.891 30.419 1.00 71.69 173 PHE A CA 1
ATOM 1319 C C . PHE A 1 173 ? 4.721 -5.940 31.533 1.00 71.69 173 PHE A C 1
ATOM 1321 O O . PHE A 1 173 ? 5.221 -7.008 31.862 1.00 71.69 173 PHE A O 1
ATOM 1328 N N . SER A 1 174 ? 4.978 -4.816 32.208 1.00 66.81 174 SER A N 1
ATOM 1329 C CA . SER A 1 174 ? 5.873 -4.760 33.371 1.00 66.81 174 SER A CA 1
ATOM 1330 C C . SER A 1 174 ? 5.407 -5.651 34.530 1.00 66.81 174 SER A C 1
ATOM 1332 O O . SER A 1 174 ? 6.227 -6.304 35.170 1.00 66.81 174 SER A O 1
ATOM 1334 N N . VAL A 1 175 ? 4.096 -5.719 34.789 1.00 70.56 175 VAL A N 1
ATOM 1335 C CA . VAL A 1 175 ? 3.523 -6.606 35.814 1.00 70.56 175 VAL A CA 1
ATOM 1336 C C . VAL A 1 175 ? 3.607 -8.068 35.375 1.00 70.56 175 VAL A C 1
ATOM 1338 O O . VAL A 1 175 ? 3.981 -8.915 36.179 1.00 70.56 175 VAL A O 1
ATOM 1341 N N . LEU A 1 176 ? 3.335 -8.370 34.103 1.00 79.75 176 LEU A N 1
ATOM 1342 C CA . LEU A 1 176 ? 3.506 -9.712 33.543 1.00 79.75 176 LEU A CA 1
ATOM 1343 C C . LEU A 1 176 ? 4.960 -10.189 33.664 1.00 79.75 176 LEU A C 1
ATOM 1345 O O . LEU A 1 176 ? 5.201 -11.287 34.152 1.00 79.75 176 LEU A O 1
ATOM 1349 N N . ILE A 1 177 ? 5.927 -9.352 33.285 1.00 81.44 177 ILE A N 1
ATOM 1350 C CA . ILE A 1 177 ? 7.360 -9.648 33.403 1.00 81.44 177 ILE A CA 1
ATOM 1351 C C . ILE A 1 177 ? 7.767 -9.852 34.860 1.00 81.44 177 ILE A C 1
ATOM 1353 O O . ILE A 1 177 ? 8.488 -10.798 35.153 1.00 81.44 177 ILE A O 1
ATOM 1357 N N . SER A 1 178 ? 7.265 -9.031 35.784 1.00 74.62 178 SER A N 1
ATOM 1358 C CA . SER A 1 178 ? 7.527 -9.200 37.219 1.00 74.62 178 SER A CA 1
ATOM 1359 C C . SER A 1 178 ? 6.937 -10.495 37.792 1.00 74.62 178 SER A C 1
ATOM 1361 O O . SER A 1 178 ? 7.488 -11.072 38.730 1.00 74.62 178 SER A O 1
ATOM 1363 N N . LEU A 1 179 ? 5.812 -10.967 37.251 1.00 80.56 179 LEU A N 1
ATOM 1364 C CA . LEU A 1 179 ? 5.241 -12.262 37.621 1.00 80.56 179 LEU A CA 1
ATOM 1365 C C . LEU A 1 179 ? 6.069 -13.410 37.039 1.00 80.56 179 LEU A C 1
ATOM 1367 O O . LEU A 1 179 ? 6.421 -14.337 37.763 1.00 80.56 179 LEU A O 1
ATOM 1371 N N . LEU A 1 180 ? 6.445 -13.319 35.764 1.00 82.62 180 LEU A N 1
ATOM 1372 C CA . LEU A 1 180 ? 7.278 -14.319 35.100 1.00 82.62 180 LEU A CA 1
ATOM 1373 C C . LEU A 1 180 ? 8.668 -14.425 35.736 1.00 82.62 180 LEU A C 1
ATOM 1375 O O . LEU A 1 180 ? 9.158 -15.535 35.920 1.00 82.62 180 LEU A O 1
ATOM 1379 N N . SER A 1 181 ? 9.262 -13.311 36.170 1.00 82.06 181 SER A N 1
ATOM 1380 C CA . SER A 1 181 ? 10.574 -13.298 36.831 1.00 82.06 181 SER A CA 1
ATOM 1381 C C . SER A 1 181 ? 10.575 -13.996 38.193 1.00 82.06 181 SER A C 1
ATOM 1383 O O . SER A 1 18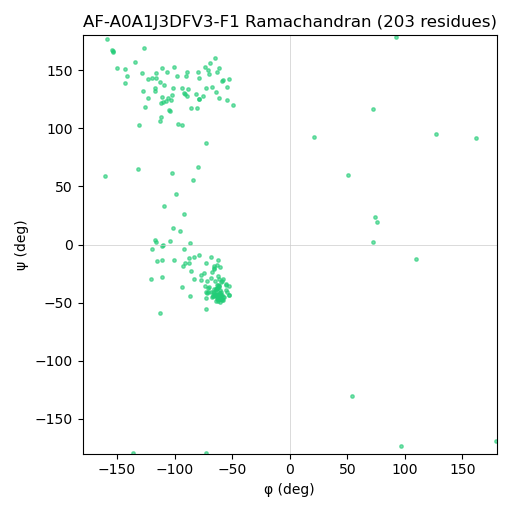1 ? 11.635 -14.340 38.702 1.00 82.06 181 SER A O 1
ATOM 1385 N N . LYS A 1 182 ? 9.400 -14.187 38.807 1.00 83.75 182 LYS A N 1
ATOM 1386 C CA . LYS A 1 182 ? 9.241 -14.953 40.053 1.00 83.75 182 LYS A CA 1
ATOM 1387 C C . LYS A 1 182 ? 9.035 -16.448 39.805 1.00 83.75 182 LYS A C 1
ATOM 1389 O O . LYS A 1 182 ? 9.140 -17.227 40.746 1.00 83.75 182 LYS A O 1
ATOM 1394 N N . SER A 1 183 ? 8.707 -16.845 38.576 1.00 84.19 183 SER A N 1
ATOM 1395 C CA . SER A 1 183 ? 8.356 -18.226 38.216 1.00 84.19 183 SER A CA 1
ATOM 1396 C C . SER A 1 183 ? 9.338 -18.881 37.243 1.00 84.19 183 SER A C 1
ATOM 1398 O O . SER A 1 183 ? 9.291 -20.096 37.072 1.00 84.19 183 SER A O 1
ATOM 1400 N N . LEU A 1 184 ? 10.210 -18.105 36.597 1.00 87.12 184 LEU A N 1
ATOM 1401 C CA . LEU A 1 184 ? 11.195 -18.572 35.624 1.00 87.12 184 LEU A CA 1
ATOM 1402 C C . LEU A 1 184 ? 12.622 -18.327 36.122 1.00 87.12 184 LEU A C 1
ATOM 1404 O O . LEU A 1 184 ? 12.898 -17.332 36.789 1.00 87.12 184 LEU A O 1
ATOM 1408 N N . ASP A 1 185 ? 13.535 -19.222 35.747 1.00 86.88 185 ASP A N 1
ATOM 1409 C CA . ASP A 1 185 ? 14.968 -19.056 35.975 1.00 86.88 185 ASP A CA 1
ATOM 1410 C C . ASP A 1 185 ? 15.570 -17.932 35.100 1.00 86.88 185 ASP A C 1
ATOM 1412 O O . ASP A 1 185 ? 15.022 -17.598 34.038 1.00 86.88 185 ASP A O 1
ATOM 1416 N N . PRO A 1 186 ? 16.705 -17.334 35.517 1.00 84.75 186 PRO A N 1
ATOM 1417 C CA . PRO A 1 186 ? 17.305 -16.200 34.815 1.00 84.75 186 PRO A CA 1
ATOM 1418 C C . PRO A 1 186 ? 17.586 -16.430 33.315 1.00 84.75 186 PRO A C 1
ATOM 1420 O O . PRO A 1 186 ? 17.284 -15.526 32.534 1.00 84.75 186 PRO A O 1
ATOM 1423 N N . PRO A 1 187 ? 18.080 -17.602 32.857 1.00 85.88 187 PRO A N 1
ATOM 1424 C CA . PRO A 1 187 ? 18.250 -17.885 31.427 1.00 85.88 187 PRO A CA 1
ATOM 1425 C C . PRO A 1 187 ? 16.955 -17.780 30.613 1.00 85.88 187 PRO A C 1
ATOM 1427 O O . PRO A 1 187 ? 16.934 -17.152 29.553 1.00 85.88 187 PRO A O 1
ATOM 1430 N N . ARG A 1 188 ? 15.849 -18.351 31.107 1.00 79.62 188 ARG A N 1
ATOM 1431 C CA . ARG A 1 188 ? 14.549 -18.299 30.411 1.00 79.62 188 ARG A CA 1
ATOM 1432 C C . ARG A 1 188 ? 13.943 -16.904 30.444 1.00 79.62 188 ARG A C 1
ATOM 1434 O O . ARG A 1 188 ? 13.370 -16.462 29.448 1.00 79.62 188 ARG A O 1
ATOM 1441 N N . MET A 1 189 ? 14.112 -16.193 31.556 1.00 89.06 189 MET A N 1
ATOM 1442 C CA . MET A 1 189 ? 13.682 -14.800 31.667 1.00 89.06 189 MET A CA 1
ATOM 1443 C C . MET A 1 189 ? 14.451 -13.898 30.690 1.00 89.06 189 MET A C 1
ATOM 1445 O O . MET A 1 189 ? 13.859 -13.029 30.052 1.00 89.06 189 MET A O 1
ATOM 1449 N N . HIS A 1 190 ? 15.748 -14.153 30.503 1.00 82.94 190 HIS A N 1
ATOM 1450 C CA . HIS A 1 190 ? 16.583 -13.425 29.551 1.00 82.94 190 HIS A CA 1
ATOM 1451 C C . HIS A 1 190 ? 16.134 -13.636 28.098 1.00 82.94 190 HIS A C 1
ATOM 1453 O O . HIS A 1 190 ? 16.118 -12.683 27.326 1.00 82.94 190 HIS A O 1
ATOM 1459 N N . VAL A 1 191 ? 15.710 -14.850 27.721 1.00 86.56 191 VAL A N 1
ATOM 1460 C CA . VAL A 1 191 ? 15.134 -15.102 26.386 1.00 86.56 191 VAL A CA 1
ATOM 1461 C C . VAL A 1 191 ? 13.857 -14.289 26.183 1.00 86.56 191 VAL A C 1
ATOM 1463 O O . VAL A 1 191 ? 13.727 -13.621 25.167 1.00 86.56 191 VAL A O 1
ATOM 1466 N N . VAL A 1 192 ? 12.945 -14.279 27.160 1.00 83.94 192 VAL A N 1
ATOM 1467 C CA . VAL A 1 192 ? 11.682 -13.524 27.070 1.00 83.94 192 VAL A CA 1
ATOM 1468 C C . VAL A 1 192 ? 11.926 -12.019 26.929 1.00 83.94 192 VAL A C 1
ATOM 1470 O O . VAL A 1 192 ? 11.289 -11.375 26.097 1.00 83.94 192 VAL A O 1
ATOM 1473 N N . LEU A 1 193 ? 12.852 -11.459 27.714 1.00 81.25 193 LEU A N 1
ATOM 1474 C CA . LEU A 1 193 ? 13.214 -10.041 27.626 1.00 81.25 193 LEU A CA 1
ATOM 1475 C C . LEU A 1 193 ? 13.894 -9.717 26.299 1.00 81.25 193 LEU A C 1
ATOM 1477 O O . LEU A 1 193 ? 13.497 -8.760 25.648 1.00 81.25 193 LEU A O 1
ATOM 1481 N N . ARG A 1 194 ? 14.831 -10.559 25.851 1.00 81.44 194 ARG A N 1
ATOM 1482 C CA . ARG A 1 194 ? 15.499 -10.392 24.559 1.00 81.44 194 ARG A CA 1
ATOM 1483 C C . ARG A 1 194 ? 14.507 -10.437 23.404 1.00 81.44 194 ARG A C 1
ATOM 1485 O O . ARG A 1 194 ? 14.519 -9.545 22.578 1.00 81.44 194 ARG A O 1
ATOM 1492 N N . THR A 1 195 ? 13.594 -11.407 23.382 1.00 75.88 195 THR A N 1
ATOM 1493 C CA . THR A 1 195 ? 12.548 -11.490 22.352 1.00 75.88 195 THR A CA 1
ATOM 1494 C C . THR A 1 195 ? 11.614 -10.280 22.384 1.00 75.88 195 THR A C 1
ATOM 1496 O O . THR A 1 195 ? 11.147 -9.837 21.338 1.00 75.88 195 THR A O 1
ATOM 1499 N N . TYR A 1 196 ? 11.335 -9.726 23.565 1.00 75.12 196 TYR A N 1
ATOM 1500 C CA . TYR A 1 196 ? 10.541 -8.507 23.690 1.00 75.12 196 TYR A CA 1
ATOM 1501 C C . TYR A 1 196 ? 11.294 -7.260 23.222 1.00 75.12 196 TYR A C 1
ATOM 1503 O O . TYR A 1 196 ? 10.709 -6.421 22.539 1.00 75.12 196 TYR A O 1
ATOM 1511 N N . ASP A 1 197 ? 12.573 -7.134 23.561 1.00 74.31 197 ASP A N 1
ATOM 1512 C CA . ASP A 1 197 ? 13.412 -6.036 23.096 1.00 74.31 197 ASP A CA 1
ATOM 1513 C C . ASP A 1 197 ? 13.631 -6.131 21.586 1.00 74.31 197 ASP A C 1
ATOM 1515 O O . ASP A 1 197 ? 13.453 -5.131 20.900 1.00 74.31 197 ASP A O 1
ATOM 1519 N N . ASP A 1 198 ? 13.851 -7.330 21.044 1.00 71.25 198 ASP A N 1
ATOM 1520 C CA . ASP A 1 198 ? 13.870 -7.588 19.605 1.00 71.25 198 ASP A CA 1
ATOM 1521 C C . ASP A 1 198 ? 12.533 -7.170 18.976 1.00 71.25 198 ASP A C 1
ATOM 1523 O O . ASP A 1 198 ? 12.523 -6.421 18.008 1.00 71.25 198 ASP A O 1
ATOM 1527 N N . PHE A 1 199 ? 11.387 -7.552 19.554 1.00 65.44 199 PHE A N 1
ATOM 1528 C CA . PHE A 1 199 ? 10.060 -7.125 19.086 1.00 65.44 199 PHE A CA 1
ATOM 1529 C C . PHE A 1 199 ? 9.851 -5.601 19.149 1.00 65.44 199 PHE A C 1
ATOM 1531 O O . PHE A 1 199 ? 9.171 -5.032 18.292 1.00 65.44 199 PHE A O 1
ATOM 1538 N N . ARG A 1 200 ? 10.407 -4.920 20.157 1.00 61.91 200 ARG A N 1
ATOM 1539 C CA . ARG A 1 200 ? 10.341 -3.455 20.282 1.00 61.91 200 ARG A CA 1
ATOM 1540 C C . ARG A 1 200 ? 11.242 -2.757 19.280 1.00 61.91 200 ARG A C 1
ATOM 1542 O O . ARG A 1 200 ? 10.824 -1.756 18.710 1.00 61.91 200 ARG A O 1
ATOM 1549 N N . VAL A 1 201 ? 12.438 -3.287 19.060 1.00 50.41 201 VAL A N 1
ATOM 1550 C CA . VAL A 1 201 ? 13.382 -2.807 18.049 1.00 50.41 201 VAL A CA 1
ATOM 1551 C C . VAL A 1 201 ? 12.807 -3.041 16.649 1.00 50.41 201 VAL A C 1
ATOM 1553 O O . VAL A 1 201 ? 12.858 -2.137 15.833 1.00 50.41 201 VAL A O 1
ATOM 1556 N N . TRP A 1 202 ? 12.123 -4.163 16.406 1.00 44.16 202 TRP A N 1
ATOM 1557 C CA . TRP A 1 202 ? 11.384 -4.460 15.167 1.00 44.16 202 TRP A CA 1
ATOM 1558 C C . TRP A 1 202 ? 10.127 -3.602 14.927 1.00 44.16 202 TRP A C 1
ATOM 1560 O O . TRP A 1 202 ? 9.543 -3.682 13.852 1.00 44.16 202 TRP A O 1
ATOM 1570 N N . ASN A 1 203 ? 9.676 -2.827 15.917 1.00 37.31 203 ASN A N 1
ATOM 1571 C CA . ASN A 1 203 ? 8.588 -1.848 15.774 1.00 37.31 203 ASN A CA 1
ATOM 1572 C C . ASN A 1 203 ? 9.086 -0.390 15.861 1.00 37.31 203 ASN A C 1
ATOM 1574 O O . ASN A 1 203 ? 8.278 0.536 15.795 1.00 37.31 203 ASN A O 1
ATOM 1578 N N . LEU A 1 204 ? 10.394 -0.190 16.054 1.00 35.19 204 LEU A N 1
ATOM 1579 C CA . LEU A 1 204 ? 11.099 1.098 16.009 1.00 35.19 204 LEU A CA 1
ATOM 1580 C C . LEU A 1 204 ? 12.142 1.142 14.869 1.00 35.19 204 LEU A C 1
ATOM 1582 O O . LEU A 1 204 ? 12.857 2.132 14.725 1.00 35.19 204 LEU A O 1
ATOM 1586 N N . LEU A 1 205 ? 12.182 0.076 14.069 1.00 31.55 205 LEU A N 1
ATOM 1587 C CA . LEU A 1 205 ? 12.682 -0.044 12.701 1.00 31.55 205 LEU A CA 1
ATOM 1588 C C . LEU A 1 205 ? 11.478 -0.420 11.813 1.00 31.55 205 LEU A C 1
ATOM 1590 O O . LEU A 1 205 ? 11.597 -0.329 10.578 1.00 31.55 205 LEU A O 1
#

pLDDT: mean 84.33, std 17.5, range [31.16, 98.5]

Solvent-accessible surface area (backbone atoms only — not comparable to full-atom values): 11480 Å² total; per-residue (Å²): 105,74,65,61,52,53,51,38,52,54,45,43,55,53,35,10,70,74,56,83,70,46,25,49,72,46,56,25,34,37,61,34,42,64,67,55,49,53,43,33,69,74,76,42,77,54,72,69,62,26,57,72,35,60,82,42,66,60,23,52,21,34,22,44,69,28,33,30,51,92,46,52,68,63,44,59,61,73,27,43,58,46,99,88,53,40,28,38,36,36,38,26,43,32,53,32,46,45,63,41,71,31,55,49,47,37,78,52,52,61,62,96,44,92,80,37,62,24,32,21,63,36,85,89,72,54,52,40,38,25,34,27,69,93,44,36,70,58,33,46,42,84,72,48,78,50,73,46,71,57,86,70,60,66,71,74,73,68,86,66,87,79,95,74,87,72,96,59,94,77,70,54,69,72,56,50,50,59,52,45,59,75,76,43,58,71,74,61,44,49,50,54,50,48,54,48,51,50,53,50,49,64,71,68,68

InterPro domains:
  IPR012317 Poly(ADP-ribose) polymerase, catalytic domain [PS51059] (1-168)
  IPR022003 RST domain [PF12174] (167-200)
  IPR022003 RST domain [PS51879] (164-205)
  IPR044964 Inactive poly [ADP-ribose] polymerase RCD1/SRO1-5 [PTHR32263] (4-200)

Secondary structure (DSSP, 8-state):
-HHHHHHHHHHHHHHHHHTTT---EEEEEEE--HHHHHHHHHH---HHHHHTTTT-TT-SSSEEEEEEGGGHHHHHHHPPB-TTS-EEEEEEEEE--SEEE--TT----S-SSTT--EEES-SSS--EEEEETTTHHHHEEEEEEEEE--TTGGGTS--SS-----SS-PPPHHHHHHHHHHHS-HHHHHHHHHHHHHHHHTTT-

Mean predicted aligned error: 11.96 Å

Sequence (205 aa):
TKAKFAASVVFTDAMKRKNGGDANVKLGWYSGSKQEIDNIVSYGFSSREVKKFENDVGSHGVGIHLVHHLFSLAAALVCEADEEGVKHLLLCRLILGKPEQIVSGSKQSYPSSSQFDSGVDDLENPRKYVIWSSTMNSYILPSHVVSFKSPRLRGLIRGGGGLGRVRSPCVSFSVLISLLSKSLDPPRMHVVLRTYDDFRVWNLL

Nearest PDB structures (foldseek):
  5ngo-assembly1_A  TM=9.375E-01  e=5.684E-15  Arabidopsis thaliana
  7plq-assembly1_A  TM=8.988E-01  e=6.921E-15  Triticum aestivum
  7plq-assembly2_B  TM=8.819E-01  e=8.998E-15  Triticum aestivum
  4py4-assembly1_B  TM=8.625E-01  e=5.104E-08  Homo sapiens
  3smi-assembly3_A  TM=8.403E-01  e=1.198E-07  Homo sapiens